Protein AF-A0A956JJR8-F1 (afdb_monomer)

Secondary structure (DSSP, 8-state):
-----------------------------------------------------------------------------------TT---PPB-TTSEEBTTBPBPTT-EEE-TTSSTT-SSS-EEEEPPPS------S-EEEBTTS-EESSHHHHHHTT--B-TT--SPPPTT-EE-TTSSEEE-TTEEEEEEEETTEEEEEEEEETTGGG-TT-HHHHHHH-TT-SEEEEETTTEEEEE-

Mean predicted aligned error: 17.2 Å

pLDDT: mean 74.54, std 19.01, range [39.28, 98.44]

Structure (mmCIF, N/CA/C/O backbone):
data_AF-A0A956JJR8-F1
#
_entry.id   AF-A0A956JJR8-F1
#
loop_
_atom_site.group_PDB
_atom_site.id
_atom_site.type_symbol
_atom_site.label_atom_id
_atom_site.label_alt_id
_atom_site.label_comp_id
_atom_site.label_asym_id
_atom_site.label_entity_id
_atom_site.label_seq_id
_atom_site.pdbx_PDB_ins_code
_atom_site.Cartn_x
_atom_site.Cartn_y
_atom_site.Cartn_z
_atom_site.occupancy
_atom_site.B_iso_or_equiv
_atom_site.auth_seq_id
_atom_site.auth_comp_id
_atom_site.auth_asym_id
_atom_site.auth_atom_id
_atom_site.pdbx_PDB_model_num
ATOM 1 N N . MET A 1 1 ? -58.067 0.737 -47.919 1.00 48.19 1 MET A N 1
ATOM 2 C CA . MET A 1 1 ? -57.728 1.612 -46.778 1.00 48.19 1 MET A CA 1
ATOM 3 C C . MET A 1 1 ? -56.249 1.439 -46.507 1.00 48.19 1 MET A C 1
ATOM 5 O O . MET A 1 1 ? -55.823 0.329 -46.226 1.00 48.19 1 MET A O 1
ATOM 9 N N . LEU A 1 2 ? -55.486 2.500 -46.753 1.00 48.31 2 LEU A N 1
ATOM 10 C CA . LEU A 1 2 ? -54.032 2.569 -46.631 1.00 48.31 2 LEU A CA 1
ATOM 11 C C . LEU A 1 2 ? -53.677 2.780 -45.158 1.00 48.31 2 LEU A C 1
ATOM 13 O O . LEU A 1 2 ? -54.186 3.727 -44.563 1.00 48.31 2 LEU A O 1
ATOM 17 N N . ILE A 1 3 ? -52.806 1.949 -44.589 1.00 50.09 3 ILE A N 1
ATOM 18 C CA . ILE A 1 3 ? -52.118 2.282 -43.339 1.00 50.09 3 ILE A CA 1
ATOM 19 C C . ILE A 1 3 ? -50.625 2.110 -43.599 1.00 50.09 3 ILE A C 1
ATOM 21 O O . ILE A 1 3 ? -50.130 1.015 -43.841 1.00 50.09 3 ILE A O 1
ATOM 25 N N . SER A 1 4 ? -49.972 3.265 -43.649 1.00 53.19 4 SER A N 1
ATOM 26 C CA . SER A 1 4 ? -48.542 3.488 -43.790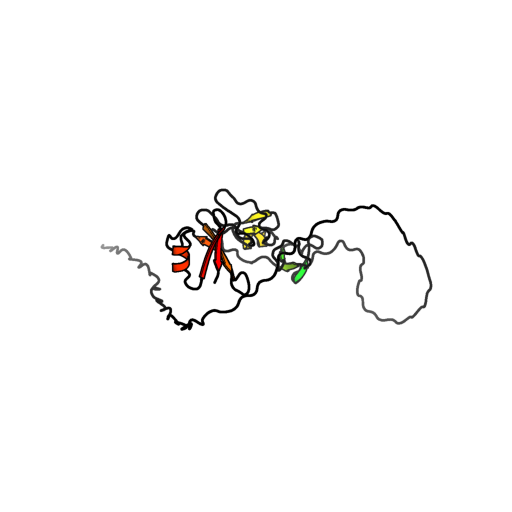 1.00 53.19 4 SER A CA 1
ATOM 27 C C . SER A 1 4 ? -47.825 3.059 -42.510 1.00 53.19 4 SER A C 1
ATOM 29 O O . SER A 1 4 ? -48.224 3.474 -41.424 1.00 53.19 4 SER A O 1
ATOM 31 N N . SER A 1 5 ? -46.758 2.272 -42.630 1.00 58.38 5 SER A N 1
ATOM 32 C CA . SER A 1 5 ? -45.852 1.951 -41.524 1.00 58.38 5 SER A CA 1
ATOM 33 C C . SER A 1 5 ? -44.464 2.488 -41.858 1.00 58.38 5 SER A C 1
ATOM 35 O O . SER A 1 5 ? -43.732 1.908 -42.654 1.00 58.38 5 SER A O 1
ATOM 37 N N . THR A 1 6 ? -44.127 3.632 -41.272 1.00 63.56 6 THR A N 1
ATOM 38 C CA . THR A 1 6 ? -42.768 4.184 -41.218 1.00 63.56 6 THR A CA 1
ATOM 39 C C . THR A 1 6 ? -42.026 3.597 -40.014 1.00 63.56 6 THR A C 1
ATOM 41 O O . THR A 1 6 ? -42.573 3.658 -38.912 1.00 63.56 6 THR A O 1
ATOM 44 N N . PRO A 1 7 ? -40.799 3.070 -40.164 1.00 60.31 7 PRO A N 1
ATOM 45 C CA . PRO A 1 7 ? -39.945 2.755 -39.024 1.00 60.31 7 PRO A CA 1
ATOM 46 C C . PRO A 1 7 ? -39.251 4.026 -38.505 1.00 60.31 7 PRO A C 1
ATOM 48 O O . PRO A 1 7 ? -38.575 4.730 -39.255 1.00 60.31 7 PRO A O 1
ATOM 51 N N . GLU A 1 8 ? -39.422 4.314 -37.214 1.00 54.19 8 GLU A N 1
ATOM 52 C CA . GLU A 1 8 ? -38.666 5.342 -36.497 1.00 54.19 8 GLU A CA 1
ATOM 53 C C . GLU A 1 8 ? -37.183 4.950 -36.401 1.00 54.19 8 GLU A C 1
ATOM 55 O O . GLU A 1 8 ? -36.814 3.991 -35.720 1.00 54.19 8 GLU A O 1
ATOM 60 N N . LEU A 1 9 ? -36.316 5.726 -37.055 1.00 46.78 9 LEU A N 1
ATOM 61 C CA . LEU A 1 9 ? -34.887 5.762 -36.760 1.00 46.78 9 LEU A CA 1
ATOM 62 C C . LEU A 1 9 ? -34.681 6.438 -35.397 1.00 46.78 9 LEU A C 1
ATOM 64 O O . LEU A 1 9 ? -34.710 7.664 -35.295 1.00 46.78 9 LEU A O 1
ATOM 68 N N . ARG A 1 10 ? -34.415 5.653 -34.349 1.00 57.44 10 ARG A N 1
ATOM 69 C CA . ARG A 1 10 ? -33.811 6.186 -33.122 1.00 57.44 10 ARG A CA 1
ATOM 70 C C . ARG A 1 10 ? -32.324 6.423 -33.364 1.00 57.44 10 ARG A C 1
ATOM 72 O O . ARG A 1 10 ? -31.521 5.493 -33.388 1.00 57.44 10 ARG A O 1
ATOM 79 N N . ALA A 1 11 ? -31.990 7.693 -33.564 1.00 47.16 11 ALA A N 1
ATOM 80 C CA . ALA A 1 11 ? -30.634 8.208 -33.577 1.00 47.16 11 ALA A CA 1
ATOM 81 C C . ALA A 1 11 ? -29.934 7.878 -32.248 1.00 47.16 11 ALA A C 1
ATOM 83 O O . ALA A 1 11 ? -30.362 8.312 -31.179 1.00 47.16 11 ALA A O 1
ATOM 84 N N . ARG A 1 12 ? -28.849 7.100 -32.317 1.00 54.34 12 ARG A N 1
ATOM 85 C CA . ARG A 1 12 ? -27.876 6.986 -31.229 1.00 54.34 12 ARG A CA 1
ATOM 86 C C . ARG A 1 12 ? -27.101 8.300 -31.168 1.00 54.34 12 ARG A C 1
ATOM 88 O O . ARG A 1 12 ? -26.330 8.600 -32.074 1.00 54.34 12 ARG A O 1
ATOM 95 N N . ALA A 1 13 ? -27.330 9.075 -30.114 1.00 47.25 13 ALA A N 1
ATOM 96 C CA . ALA A 1 13 ? -26.466 10.181 -29.741 1.00 47.25 13 ALA A CA 1
ATOM 97 C C . ALA A 1 13 ? -25.118 9.602 -29.287 1.00 47.25 13 ALA A C 1
ATOM 99 O O . ALA A 1 13 ? -25.033 8.933 -28.260 1.00 47.25 13 ALA A O 1
ATOM 100 N N . THR A 1 14 ? -24.076 9.809 -30.084 1.00 59.78 14 THR A N 1
ATOM 101 C CA . THR A 1 14 ? -22.689 9.602 -29.665 1.00 59.78 14 THR A CA 1
ATOM 102 C C . THR A 1 14 ? -22.285 10.756 -28.745 1.00 59.78 14 THR A C 1
ATOM 104 O O . THR A 1 14 ? -22.467 11.909 -29.149 1.00 59.78 14 THR A O 1
ATOM 107 N N . PRO A 1 15 ? -21.739 10.505 -27.542 1.00 48.12 15 PRO A N 1
ATOM 108 C CA . PRO A 1 15 ? -21.192 11.573 -26.721 1.00 48.12 15 PRO A CA 1
ATOM 109 C C . PRO A 1 15 ? -19.945 12.145 -27.405 1.00 48.12 15 PRO A C 1
ATOM 111 O O . PRO A 1 15 ? -18.954 11.457 -27.635 1.00 48.12 15 PRO A O 1
ATOM 114 N N . ALA A 1 16 ? -20.042 13.420 -27.774 1.00 52.81 16 ALA A N 1
ATOM 115 C CA . ALA A 1 16 ? -18.947 14.229 -28.270 1.00 52.81 16 ALA A CA 1
ATOM 116 C C . ALA A 1 16 ? -18.055 14.638 -27.094 1.00 52.81 16 ALA A C 1
ATOM 118 O O . ALA A 1 16 ? -18.359 15.592 -26.385 1.00 52.81 16 ALA A O 1
ATOM 119 N N . TRP A 1 17 ? -16.956 13.921 -26.895 1.00 50.75 17 TRP A N 1
ATOM 120 C CA . TRP A 1 17 ? -15.807 14.423 -26.147 1.00 50.75 17 TRP A CA 1
ATOM 121 C C . TRP A 1 17 ? -14.538 13.829 -26.765 1.00 50.75 17 TRP A C 1
ATOM 123 O O . TRP A 1 17 ? -13.984 12.830 -26.332 1.00 50.75 17 TRP A O 1
ATOM 133 N N . ILE A 1 18 ? -14.122 14.440 -27.872 1.00 51.06 18 ILE A N 1
ATOM 134 C CA . ILE A 1 18 ? -12.777 14.303 -28.425 1.00 51.06 18 ILE A CA 1
ATOM 135 C C . ILE A 1 18 ? -12.134 15.687 -28.354 1.00 51.06 18 ILE A C 1
ATOM 137 O O . ILE A 1 18 ? -12.774 16.685 -28.686 1.00 51.06 18 ILE A O 1
ATOM 141 N N . ALA A 1 19 ? -10.848 15.670 -28.002 1.00 49.25 19 ALA A N 1
ATOM 142 C CA . ALA A 1 19 ? -9.851 16.733 -28.096 1.00 49.25 19 ALA A CA 1
ATOM 143 C C . ALA A 1 19 ? -9.754 17.704 -26.910 1.00 49.25 19 ALA A C 1
ATOM 145 O O . AL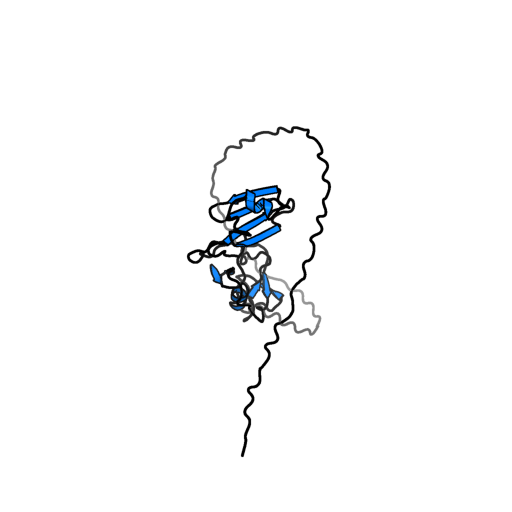A A 1 19 ? -10.069 18.885 -27.015 1.00 49.25 19 ALA A O 1
ATOM 146 N N . ALA A 1 20 ? -9.130 17.225 -25.833 1.00 44.62 20 ALA A N 1
ATOM 147 C CA . ALA A 1 20 ? -8.156 18.032 -25.106 1.00 44.62 20 ALA A CA 1
ATOM 148 C C . ALA A 1 20 ? -6.750 17.492 -25.423 1.00 44.62 20 ALA A C 1
ATOM 150 O O . ALA A 1 20 ? -6.145 16.768 -24.643 1.00 44.62 20 ALA A O 1
ATOM 151 N N . VAL A 1 21 ? -6.247 17.824 -26.617 1.00 51.28 21 VAL A N 1
ATOM 152 C CA . VAL A 1 21 ? -4.804 17.815 -26.891 1.00 51.28 21 VAL A CA 1
ATOM 153 C C . VAL A 1 21 ? -4.246 19.038 -26.167 1.00 51.28 21 VAL A C 1
ATOM 155 O O . VAL A 1 21 ? -4.250 20.150 -26.695 1.00 51.28 21 VAL A O 1
ATOM 158 N N . GLY A 1 22 ? -3.881 18.841 -24.903 1.00 39.34 22 GLY A N 1
ATOM 159 C CA . GLY A 1 22 ? -3.180 19.817 -24.081 1.00 39.34 22 GLY A CA 1
ATOM 160 C C . GLY A 1 22 ? -1.683 19.645 -24.272 1.00 39.34 22 GLY A C 1
ATOM 161 O O . GLY A 1 22 ? -1.094 18.688 -23.790 1.00 39.34 22 GLY A O 1
ATOM 162 N N . VAL A 1 23 ? -1.095 20.572 -25.019 1.00 41.03 23 VAL A N 1
ATOM 163 C CA . VAL A 1 23 ? 0.342 20.754 -25.225 1.00 41.03 23 VAL A CA 1
ATOM 164 C C . VAL A 1 23 ? 1.063 20.785 -23.874 1.00 41.03 23 VAL A C 1
ATOM 166 O O . VAL A 1 23 ? 0.933 21.760 -23.135 1.00 41.03 23 VAL A O 1
ATOM 169 N N . VAL A 1 24 ? 1.852 19.753 -23.566 1.00 47.53 24 VAL A N 1
ATOM 170 C CA . VAL A 1 24 ? 2.875 19.843 -22.517 1.00 47.53 24 VAL A CA 1
ATOM 171 C C . VAL A 1 24 ? 3.974 20.737 -23.076 1.00 47.53 24 VAL A C 1
ATOM 173 O O . VAL A 1 24 ? 4.785 20.338 -23.911 1.00 47.53 24 VAL A O 1
ATOM 176 N N . ALA A 1 25 ? 3.925 22.010 -22.694 1.00 43.12 25 ALA A N 1
ATOM 177 C CA . ALA A 1 25 ? 5.000 22.944 -22.950 1.00 43.12 25 ALA A CA 1
ATOM 178 C C . ALA A 1 25 ? 6.230 22.463 -22.174 1.00 43.12 25 ALA A C 1
ATOM 180 O O . ALA A 1 25 ? 6.270 22.541 -20.949 1.00 43.12 25 ALA A O 1
ATOM 181 N N . ALA A 1 26 ? 7.222 21.965 -22.910 1.00 43.19 26 ALA A N 1
ATOM 182 C CA . ALA A 1 26 ? 8.556 21.694 -22.411 1.00 43.19 26 ALA A CA 1
ATOM 183 C C . ALA A 1 26 ? 9.143 22.975 -21.794 1.00 43.19 26 ALA A C 1
ATOM 185 O O . ALA A 1 26 ? 9.613 23.874 -22.498 1.00 43.19 26 ALA A O 1
ATOM 186 N N . LEU A 1 27 ? 9.111 23.064 -20.466 1.00 47.75 27 LEU A N 1
ATOM 187 C CA . LEU A 1 27 ? 9.961 23.968 -19.705 1.00 47.75 27 LEU A CA 1
ATOM 188 C C . LEU A 1 27 ? 11.357 23.344 -19.676 1.00 47.75 27 LEU A C 1
ATOM 190 O O . LEU A 1 27 ? 11.715 22.595 -18.777 1.00 47.75 27 LEU A O 1
ATOM 194 N N . ALA A 1 28 ? 12.139 23.649 -20.710 1.00 41.59 28 ALA A N 1
ATOM 195 C CA . ALA A 1 28 ? 13.570 23.399 -20.727 1.00 41.59 28 ALA A CA 1
ATOM 196 C C . ALA A 1 28 ? 14.236 24.272 -19.649 1.00 41.59 28 ALA A C 1
ATOM 198 O O . ALA A 1 28 ? 14.559 25.440 -19.880 1.00 41.59 28 ALA A O 1
ATOM 199 N N . ALA A 1 29 ? 14.418 23.711 -18.455 1.00 47.56 29 ALA A N 1
ATOM 200 C CA . ALA A 1 29 ? 15.332 24.254 -17.467 1.00 47.56 29 ALA A CA 1
ATOM 201 C C . ALA A 1 29 ? 16.760 24.040 -17.989 1.00 47.56 29 ALA A C 1
ATOM 203 O O . ALA A 1 29 ? 17.264 22.922 -18.058 1.00 47.56 29 ALA A O 1
ATOM 204 N N . ALA A 1 30 ? 17.396 25.125 -18.428 1.00 39.28 30 ALA A N 1
ATOM 205 C CA . ALA A 1 30 ? 18.791 25.123 -18.837 1.00 39.28 30 ALA A CA 1
ATOM 206 C C . ALA A 1 30 ? 19.679 24.846 -17.615 1.00 39.28 30 ALA A C 1
ATOM 208 O O . ALA A 1 30 ? 20.015 25.763 -16.864 1.00 39.28 30 ALA A O 1
ATOM 209 N N . CYS A 1 31 ? 20.055 23.584 -17.412 1.00 40.56 31 CYS A N 1
ATOM 210 C CA . CYS A 1 31 ? 21.058 23.219 -16.424 1.00 40.56 31 CYS A CA 1
ATOM 211 C C . CYS A 1 31 ? 22.453 23.423 -17.034 1.00 40.56 31 CYS A C 1
ATOM 213 O O . CYS A 1 31 ? 22.827 22.801 -18.029 1.00 40.56 31 CYS A O 1
ATOM 215 N N . VAL A 1 32 ? 23.198 24.368 -16.462 1.00 54.28 32 VAL A N 1
ATOM 216 C CA . VAL A 1 32 ? 24.596 24.670 -16.793 1.00 54.28 32 VAL A CA 1
ATOM 217 C C . VAL A 1 32 ? 25.477 23.529 -16.263 1.00 54.28 32 VAL A C 1
ATOM 219 O O . VAL A 1 32 ? 25.347 23.197 -15.085 1.00 54.28 32 VAL A O 1
ATOM 222 N N . PRO A 1 33 ? 26.392 22.942 -17.058 1.00 50.72 33 PRO A N 1
ATOM 223 C CA . PRO A 1 33 ? 27.354 21.978 -16.537 1.00 50.72 33 PRO A CA 1
ATOM 224 C C . PRO A 1 33 ? 28.383 22.710 -15.664 1.00 50.72 33 PRO A C 1
ATOM 226 O O . PRO A 1 33 ? 29.230 23.452 -16.162 1.00 50.72 33 PRO A O 1
ATOM 229 N N . GLY A 1 34 ? 28.267 22.533 -14.347 1.00 47.75 34 GLY A N 1
ATOM 230 C CA . GLY A 1 34 ? 29.267 22.937 -13.364 1.00 47.75 34 GLY A CA 1
ATOM 231 C C . GLY A 1 34 ? 30.282 21.817 -13.175 1.00 47.75 34 GLY A C 1
ATOM 232 O O . GLY A 1 34 ? 29.928 20.708 -12.787 1.00 47.75 34 GLY A O 1
ATOM 233 N N . GLU A 1 35 ? 31.532 22.115 -13.505 1.00 49.41 35 GLU A N 1
ATOM 234 C CA . GLU A 1 35 ? 32.648 21.181 -13.509 1.00 49.41 35 GLU A CA 1
ATOM 235 C C . GLU A 1 35 ? 33.044 20.684 -12.109 1.00 49.41 35 GLU A C 1
ATOM 237 O O . GLU A 1 35 ? 32.970 21.394 -11.107 1.00 49.41 35 GLU A O 1
ATOM 242 N N . SER A 1 36 ? 33.512 19.439 -12.112 1.00 51.75 36 SER A N 1
ATOM 243 C CA . SER A 1 36 ? 34.247 18.686 -11.099 1.00 51.75 36 SER A CA 1
ATOM 244 C C . SER A 1 36 ? 35.123 19.505 -10.145 1.00 51.75 36 SER A C 1
ATOM 246 O O . SER A 1 36 ? 35.875 20.368 -10.589 1.00 51.75 36 SER A O 1
ATOM 248 N N . LEU A 1 37 ? 35.151 19.091 -8.871 1.00 53.91 37 LEU A N 1
ATOM 249 C CA . LEU A 1 37 ? 36.346 18.711 -8.089 1.00 53.91 37 LEU A CA 1
ATOM 250 C C . LEU A 1 37 ? 36.003 18.743 -6.589 1.00 53.91 37 LEU A C 1
ATOM 252 O O . LEU A 1 37 ? 35.746 19.808 -6.040 1.00 53.91 37 LEU A O 1
ATOM 256 N N . LEU A 1 38 ? 36.074 17.595 -5.912 1.00 50.75 38 LEU A N 1
ATOM 257 C CA . LEU A 1 38 ? 37.105 17.302 -4.907 1.00 50.75 38 LEU A CA 1
ATOM 258 C C . LEU A 1 38 ? 36.821 15.957 -4.218 1.00 50.75 38 LEU A C 1
ATOM 260 O O . LEU A 1 38 ? 35.734 15.673 -3.735 1.00 50.75 38 LEU A O 1
ATOM 264 N N . THR A 1 39 ? 37.874 15.151 -4.217 1.00 51.75 39 THR A N 1
ATOM 265 C CA . THR A 1 39 ? 38.181 14.010 -3.356 1.00 51.75 39 THR A CA 1
ATOM 266 C C . THR A 1 39 ? 37.740 14.177 -1.905 1.00 51.75 39 THR A C 1
ATOM 268 O O . THR A 1 39 ? 38.156 15.145 -1.275 1.00 51.75 39 THR A O 1
ATOM 271 N N . ASP A 1 40 ? 37.109 13.146 -1.339 1.00 42.75 40 ASP A N 1
ATOM 272 C CA . ASP A 1 40 ? 37.340 12.805 0.064 1.00 42.75 40 ASP A CA 1
ATOM 273 C C . ASP A 1 40 ? 37.347 11.283 0.275 1.00 42.75 40 ASP A C 1
ATOM 275 O O . ASP A 1 40 ? 36.360 10.568 0.111 1.00 42.75 40 ASP A O 1
ATOM 279 N N . THR A 1 41 ? 38.546 10.787 0.552 1.00 57.66 41 THR A N 1
ATOM 280 C CA . THR A 1 41 ? 38.862 9.442 1.025 1.00 57.66 41 THR A CA 1
ATOM 281 C C . THR A 1 41 ? 38.544 9.339 2.510 1.00 57.66 41 THR A C 1
ATOM 283 O O . THR A 1 41 ? 39.225 9.990 3.300 1.00 57.66 41 THR A O 1
ATOM 286 N N . LEU A 1 42 ? 37.650 8.435 2.917 1.00 55.12 42 LEU A N 1
ATOM 287 C CA . LEU A 1 42 ? 37.557 8.007 4.316 1.00 55.12 42 LEU A CA 1
ATOM 288 C C . LEU A 1 42 ? 37.391 6.480 4.462 1.00 55.12 42 LEU A C 1
ATOM 290 O O . LEU A 1 42 ? 36.980 5.805 3.518 1.00 55.12 42 LEU A O 1
ATOM 294 N N . PRO A 1 43 ? 37.831 5.919 5.607 1.00 60.25 43 PRO A N 1
ATOM 295 C CA . PRO A 1 43 ? 38.438 4.597 5.662 1.00 60.25 43 PRO A CA 1
ATOM 296 C C . PRO A 1 43 ? 37.485 3.469 6.063 1.00 60.25 43 PRO A C 1
ATOM 298 O O . PRO A 1 43 ? 36.525 3.641 6.808 1.00 60.25 43 PRO A O 1
ATOM 301 N N . THR A 1 44 ? 37.877 2.269 5.641 1.00 50.84 44 THR A N 1
ATOM 302 C CA . THR A 1 44 ? 37.471 0.966 6.168 1.00 50.84 44 THR A CA 1
ATOM 303 C C . THR A 1 44 ? 37.617 0.902 7.692 1.00 50.84 44 THR A C 1
ATOM 305 O O . THR A 1 44 ? 38.729 1.012 8.213 1.00 50.84 44 THR A O 1
ATOM 308 N N . SER A 1 45 ? 36.522 0.641 8.409 1.00 50.97 45 SER A N 1
ATOM 309 C CA . SER A 1 45 ? 36.556 0.198 9.805 1.00 50.97 45 SER A CA 1
ATOM 310 C C . SER A 1 45 ? 36.041 -1.240 9.912 1.00 50.97 45 SER A C 1
ATOM 312 O O . SER A 1 45 ? 34.852 -1.539 9.905 1.00 50.97 45 SER A O 1
ATOM 314 N N . THR A 1 46 ? 36.997 -2.160 10.002 1.00 55.19 46 THR A N 1
ATOM 315 C CA . THR A 1 46 ? 36.786 -3.559 10.370 1.00 55.19 46 THR A CA 1
ATOM 316 C C . THR A 1 46 ? 36.615 -3.635 11.888 1.00 55.19 46 THR A C 1
ATOM 318 O O . THR A 1 46 ? 37.568 -3.384 12.626 1.00 55.19 46 THR A O 1
ATOM 321 N N . GLY A 1 47 ? 35.415 -3.971 12.363 1.00 45.50 47 GLY A N 1
ATOM 322 C CA . GLY A 1 47 ? 35.109 -4.161 13.783 1.00 45.50 47 GLY A CA 1
ATOM 323 C C . GLY A 1 47 ? 34.747 -5.611 14.092 1.00 45.50 47 GLY A C 1
ATOM 324 O O . GLY A 1 47 ? 33.621 -6.036 13.866 1.00 45.50 47 GLY A O 1
ATOM 325 N N . SER A 1 48 ? 35.716 -6.362 14.612 1.00 53.56 48 SER A N 1
ATOM 326 C CA . SER A 1 48 ? 35.565 -7.733 15.104 1.00 53.56 48 SER A CA 1
ATOM 327 C C . SER A 1 48 ? 35.064 -7.776 16.555 1.00 53.56 48 SER A C 1
ATOM 329 O O . SER A 1 48 ? 35.664 -7.148 17.419 1.00 53.56 48 SER A O 1
ATOM 331 N N . GLY A 1 49 ? 34.073 -8.635 16.819 1.00 46.56 49 GLY A N 1
ATOM 332 C CA . GLY A 1 49 ? 34.016 -9.546 17.974 1.00 46.56 49 GLY A CA 1
ATOM 333 C C . GLY A 1 49 ? 33.655 -9.012 19.371 1.00 46.56 49 GLY A C 1
ATOM 334 O O . GLY A 1 49 ? 34.411 -8.271 19.988 1.00 46.56 49 GLY A O 1
ATOM 335 N N . SER A 1 50 ? 32.602 -9.586 19.966 1.00 49.16 50 SER A N 1
ATOM 336 C CA . SER A 1 50 ? 32.685 -10.175 21.315 1.00 49.16 50 SER A CA 1
ATOM 337 C C . SER A 1 50 ? 31.477 -11.047 21.648 1.00 49.16 50 SER A C 1
ATOM 339 O O . SER A 1 50 ? 30.328 -10.633 21.563 1.00 49.16 50 SER A O 1
ATOM 341 N N . SER A 1 51 ? 31.790 -12.267 22.065 1.00 57.94 51 SER A N 1
ATOM 342 C CA . SER A 1 51 ? 30.917 -13.270 22.666 1.00 57.94 51 SER A CA 1
ATOM 343 C C . SER A 1 51 ? 31.157 -13.335 24.182 1.00 57.94 51 SER A C 1
ATOM 345 O O . SER A 1 51 ? 32.310 -13.330 24.609 1.00 57.94 51 SER A O 1
ATOM 347 N N . GLY A 1 52 ? 30.090 -13.482 24.977 1.00 44.91 52 GLY A N 1
ATOM 348 C CA . GLY A 1 52 ? 30.116 -13.806 26.418 1.00 44.91 52 GLY A CA 1
ATOM 349 C C . GLY A 1 52 ? 28.770 -13.467 27.077 1.00 44.91 52 GLY A C 1
ATOM 350 O O . GLY A 1 52 ? 28.387 -12.308 27.048 1.00 44.91 52 GLY A O 1
ATOM 351 N N . GLN A 1 53 ? 27.921 -14.454 27.416 1.00 47.78 53 GLN A N 1
ATOM 352 C CA . GLN A 1 53 ? 27.704 -15.039 28.768 1.00 47.78 53 GLN A CA 1
ATOM 353 C C . GLN A 1 53 ? 27.304 -13.975 29.825 1.00 47.78 53 GLN A C 1
ATOM 355 O O . GLN A 1 53 ? 27.986 -12.970 29.934 1.00 47.78 53 GLN A O 1
ATOM 360 N N . THR A 1 54 ? 26.238 -14.074 30.631 1.00 44.50 54 THR A N 1
ATOM 361 C CA . THR A 1 54 ? 25.830 -15.145 31.566 1.00 44.50 54 THR A CA 1
ATOM 362 C C . THR A 1 54 ? 24.405 -14.916 32.103 1.00 44.50 54 THR A C 1
ATOM 364 O O . THR A 1 54 ? 23.937 -13.786 32.191 1.00 44.50 54 THR A O 1
ATOM 367 N N . SER A 1 55 ? 23.786 -16.001 32.565 1.00 54.66 55 SER A N 1
ATOM 368 C CA . SER A 1 55 ? 22.586 -16.098 33.406 1.00 54.66 55 SER A CA 1
ATOM 369 C C . SER A 1 55 ? 22.643 -15.291 34.717 1.00 54.66 55 SER A C 1
ATOM 371 O O . SER A 1 55 ? 23.715 -15.150 35.303 1.00 54.66 55 SER A O 1
ATOM 373 N N . GLY A 1 56 ? 21.481 -14.883 35.244 1.00 41.69 56 GLY A N 1
ATOM 374 C CA . GLY A 1 56 ? 21.333 -14.379 36.616 1.00 41.69 56 GLY A CA 1
ATOM 375 C C . GLY A 1 56 ? 19.885 -14.023 36.972 1.00 41.69 56 GLY A C 1
ATOM 376 O O . GLY A 1 56 ? 19.236 -13.284 36.247 1.00 41.69 56 GLY A O 1
ATOM 377 N N . THR A 1 57 ? 19.407 -14.611 38.065 1.00 55.28 57 THR A N 1
ATOM 378 C CA . THR A 1 57 ? 18.114 -14.492 38.768 1.00 55.28 57 THR A CA 1
ATOM 379 C C . THR A 1 57 ? 17.867 -13.057 39.303 1.00 55.28 57 THR A C 1
ATOM 381 O O . THR A 1 57 ? 18.782 -12.246 39.295 1.00 55.28 57 THR A O 1
ATOM 384 N N . ASP A 1 58 ? 16.667 -12.593 39.676 1.00 42.78 58 ASP A N 1
ATOM 385 C CA . ASP A 1 58 ? 15.894 -12.989 40.860 1.00 42.78 58 ASP A CA 1
ATOM 386 C C . ASP A 1 58 ? 14.514 -12.302 40.921 1.00 42.78 58 ASP A C 1
ATOM 388 O O . ASP A 1 58 ? 14.284 -11.221 40.383 1.00 42.78 58 ASP A O 1
ATOM 392 N N . SER A 1 59 ? 13.610 -12.963 41.644 1.00 57.66 59 SER A N 1
ATOM 393 C CA . SER A 1 59 ? 12.275 -12.510 42.044 1.00 57.66 59 SER A CA 1
ATOM 394 C C . SER A 1 59 ? 12.314 -11.414 43.115 1.00 57.66 59 SER A C 1
ATOM 396 O O . SER A 1 59 ? 13.131 -11.484 44.030 1.00 57.66 59 SER A O 1
ATOM 398 N N . ALA A 1 60 ? 11.335 -10.504 43.114 1.00 49.91 60 ALA A N 1
ATOM 399 C CA . ALA A 1 60 ? 10.887 -9.843 44.341 1.00 49.91 60 ALA A CA 1
ATOM 400 C C . ALA A 1 60 ? 9.412 -9.423 44.248 1.00 49.91 60 ALA A C 1
ATOM 402 O O . ALA A 1 60 ? 9.045 -8.513 43.510 1.00 49.91 60 ALA A O 1
ATOM 403 N N . SER A 1 61 ? 8.581 -10.110 45.035 1.00 54.88 61 SER A N 1
ATOM 404 C CA . SER A 1 61 ? 7.251 -9.676 45.456 1.00 54.88 61 SER A CA 1
ATOM 405 C C . SER A 1 61 ? 7.335 -8.448 46.362 1.00 54.88 61 SER A C 1
ATOM 407 O O . SER A 1 61 ? 8.194 -8.390 47.242 1.00 54.88 61 SER A O 1
ATOM 409 N N . SER A 1 62 ? 6.356 -7.553 46.263 1.00 54.78 62 SER A N 1
ATOM 410 C CA . SER A 1 62 ? 6.010 -6.635 47.350 1.00 54.78 62 SER A CA 1
ATOM 411 C C . SER A 1 62 ? 4.494 -6.595 47.553 1.00 54.78 62 SER A C 1
ATOM 413 O O . SER A 1 62 ? 3.742 -5.927 46.854 1.00 54.78 62 SER A O 1
ATOM 415 N N . THR A 1 63 ? 4.052 -7.347 48.557 1.00 54.41 63 THR A N 1
ATOM 416 C CA . THR A 1 63 ? 2.838 -7.091 49.337 1.00 54.41 63 THR A CA 1
ATOM 417 C C . THR A 1 63 ? 3.063 -5.888 50.253 1.00 54.41 63 THR A C 1
ATOM 419 O O . THR A 1 63 ? 4.063 -5.850 50.970 1.00 54.41 63 THR A O 1
ATOM 422 N N . GLY A 1 64 ? 2.109 -4.960 50.292 1.00 50.75 64 GLY A N 1
ATOM 423 C CA . GLY A 1 64 ? 2.020 -3.904 51.300 1.00 50.75 64 GLY A CA 1
ATOM 424 C C . GLY A 1 64 ? 0.570 -3.451 51.444 1.00 50.75 64 GLY A C 1
ATOM 425 O O . GLY A 1 64 ? -0.016 -2.967 50.483 1.00 50.75 64 GLY A O 1
ATOM 426 N N . ALA A 1 65 ? 0.004 -3.679 52.625 1.00 48.81 65 ALA A N 1
ATOM 427 C CA . ALA A 1 65 ? -1.372 -3.397 53.012 1.00 48.81 65 ALA A CA 1
ATOM 428 C C . ALA A 1 65 ? -1.433 -2.200 53.984 1.00 48.81 65 ALA A C 1
ATOM 430 O O . ALA A 1 65 ? -0.470 -2.020 54.727 1.00 48.81 65 ALA A O 1
ATOM 431 N N . ASP A 1 66 ? -2.573 -1.485 53.966 1.00 45.19 66 ASP A N 1
ATOM 432 C CA . ASP A 1 66 ? -3.276 -0.778 55.068 1.00 45.19 66 ASP A CA 1
ATOM 433 C C . ASP A 1 66 ? -2.504 0.288 55.893 1.00 45.19 66 ASP A C 1
ATOM 435 O O . ASP A 1 66 ? -1.341 0.116 56.225 1.00 45.19 66 ASP A O 1
ATOM 439 N N . THR A 1 67 ? -3.012 1.432 56.366 1.00 51.66 67 THR A N 1
ATOM 440 C CA . THR A 1 67 ? -4.304 2.147 56.474 1.00 51.66 67 THR A CA 1
ATOM 441 C C . THR A 1 67 ? -3.945 3.541 57.030 1.00 51.66 67 THR A C 1
ATOM 443 O O . THR A 1 67 ? -3.005 3.619 57.814 1.00 51.66 67 THR A O 1
ATOM 446 N N . ASP A 1 68 ? -4.676 4.616 56.708 1.00 47.12 68 ASP A N 1
ATOM 447 C CA . ASP A 1 68 ? -5.348 5.455 57.724 1.00 47.12 68 ASP A CA 1
ATOM 448 C C . ASP A 1 68 ? -6.139 6.617 57.110 1.00 47.12 68 ASP A C 1
ATOM 450 O O . ASP A 1 68 ? -5.768 7.224 56.106 1.00 47.12 68 ASP A O 1
ATOM 454 N N . ALA A 1 69 ? -7.274 6.874 57.749 1.00 54.03 69 ALA A N 1
ATOM 455 C CA . ALA A 1 69 ? -8.355 7.732 57.308 1.00 54.03 69 ALA A CA 1
ATOM 456 C C . ALA A 1 69 ? -8.130 9.206 57.667 1.00 54.03 69 ALA A C 1
ATOM 458 O O . ALA A 1 69 ? -7.751 9.535 58.790 1.00 54.03 69 ALA A O 1
ATOM 459 N N . LEU A 1 70 ? -8.513 10.101 56.756 1.00 47.56 70 LEU A N 1
ATOM 460 C CA . LEU A 1 70 ? -8.946 11.452 57.102 1.00 47.56 70 LEU A CA 1
ATOM 461 C C . LEU A 1 70 ? -10.222 11.764 56.323 1.00 47.56 70 LEU A C 1
ATOM 463 O O . LEU A 1 70 ? -10.218 11.890 55.101 1.00 47.56 70 LEU A O 1
ATOM 467 N N . GLU A 1 71 ? -11.324 11.852 57.066 1.00 58.56 71 GLU A N 1
ATOM 468 C CA . GLU A 1 71 ? -12.615 12.301 56.567 1.00 58.56 71 GL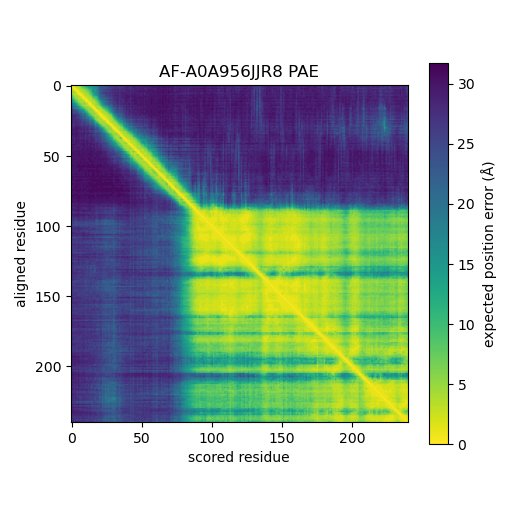U A CA 1
ATOM 469 C C . GLU A 1 71 ? -12.543 13.770 56.149 1.00 58.56 71 GLU A C 1
ATOM 471 O O . GLU A 1 71 ? -12.270 14.654 56.964 1.00 58.56 71 GLU A O 1
ATOM 476 N N . VAL A 1 72 ? -12.884 14.036 54.889 1.00 51.31 72 VAL A N 1
ATOM 477 C CA . VAL A 1 72 ? -13.341 15.356 54.461 1.00 51.31 72 VAL A CA 1
ATOM 478 C C . VAL A 1 72 ? -14.689 15.175 53.784 1.00 51.31 72 VAL A C 1
ATOM 480 O O . VAL A 1 72 ? -14.809 14.728 52.648 1.00 51.31 72 VAL A O 1
ATOM 483 N N . THR A 1 73 ? -15.723 15.515 54.539 1.00 61.28 73 THR A N 1
ATOM 484 C CA . THR A 1 73 ? -17.089 15.691 54.069 1.00 61.28 73 THR A CA 1
ATOM 485 C C . THR A 1 73 ? -17.164 16.972 53.249 1.00 61.28 73 THR A C 1
ATOM 487 O O . THR A 1 73 ? -16.990 18.070 53.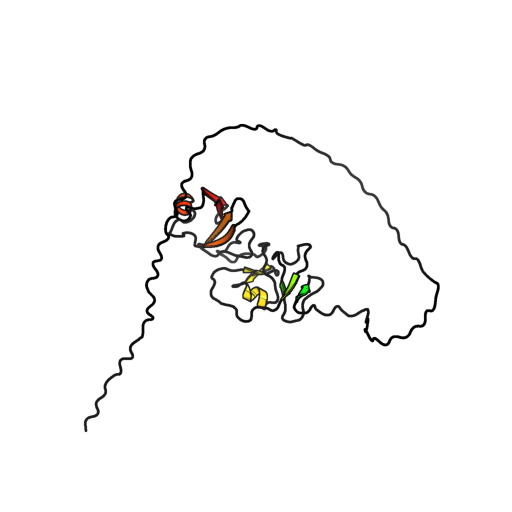775 1.00 61.28 73 THR A O 1
ATOM 490 N N . SER A 1 74 ? -17.453 16.852 51.956 1.00 52.09 74 SER A N 1
ATOM 491 C CA . SER A 1 74 ? -18.023 17.938 51.155 1.00 52.09 74 SER A CA 1
ATOM 492 C C . SER A 1 74 ? -18.798 17.352 49.984 1.00 52.09 74 SER A C 1
ATOM 494 O O . SER A 1 74 ? -18.244 16.812 49.034 1.00 52.09 74 SER A O 1
ATOM 496 N N . SER A 1 75 ? -20.114 17.448 50.116 1.00 63.22 75 SER A N 1
ATOM 497 C CA . SER A 1 75 ? -21.129 17.048 49.160 1.00 63.22 75 SER A CA 1
ATOM 498 C C . SER A 1 75 ? -20.953 17.754 47.818 1.00 63.22 75 SER A C 1
ATOM 500 O O . SER A 1 75 ? -20.887 18.981 47.761 1.00 63.22 75 SER A O 1
ATOM 502 N N . SER A 1 76 ? -20.957 16.989 46.732 1.00 51.25 76 SER A N 1
ATOM 503 C CA . SER A 1 76 ? -21.281 17.466 45.388 1.00 51.25 76 SER A CA 1
ATOM 504 C C . SER A 1 76 ? -21.848 16.291 44.601 1.00 51.25 76 SER A C 1
ATOM 506 O O . SER A 1 76 ? -21.163 15.311 44.339 1.00 51.25 76 SER A O 1
ATOM 508 N N . THR A 1 77 ? -23.139 16.373 44.298 1.00 62.22 77 THR A N 1
ATOM 509 C CA . THR A 1 77 ? -23.856 15.477 43.393 1.00 62.22 77 THR A CA 1
ATOM 510 C C . THR A 1 77 ? -23.331 15.678 41.977 1.00 62.22 77 THR A C 1
ATOM 512 O O . THR A 1 77 ? -23.611 16.701 41.351 1.00 62.22 77 THR A O 1
ATOM 515 N N . GLY A 1 78 ? -22.572 14.701 41.504 1.00 54.97 78 GLY A N 1
ATOM 516 C CA . GLY A 1 78 ? -22.197 14.509 40.114 1.00 54.97 78 GLY A CA 1
ATOM 517 C C . GLY A 1 78 ? -21.983 13.017 39.922 1.00 54.97 78 GLY A C 1
ATOM 518 O O . GLY A 1 78 ? -20.887 12.526 40.166 1.00 54.97 78 GLY A O 1
ATOM 519 N N . ASP A 1 79 ? -23.057 12.306 39.580 1.00 49.41 79 ASP A N 1
ATOM 520 C CA . ASP A 1 79 ? -23.016 10.924 39.109 1.00 49.41 79 ASP A CA 1
ATOM 521 C C . ASP A 1 79 ? -22.096 10.857 37.884 1.00 49.41 79 ASP A C 1
ATOM 523 O O . ASP A 1 79 ? -22.456 11.241 36.774 1.00 49.41 79 ASP A O 1
ATOM 527 N N . SER A 1 80 ? -20.860 10.433 38.107 1.00 57.53 80 SER A N 1
ATOM 528 C CA . SER A 1 80 ? -20.005 9.854 37.081 1.00 57.53 80 SER A CA 1
ATOM 529 C C . SER A 1 80 ? -19.760 8.437 37.553 1.00 57.53 80 SER A C 1
ATOM 531 O O . SER A 1 80 ? -18.948 8.193 38.445 1.00 57.53 80 SER A O 1
ATOM 533 N N . ASP A 1 81 ? -20.596 7.548 37.030 1.00 48.88 81 ASP A N 1
ATOM 534 C CA . ASP A 1 81 ? -20.576 6.111 37.249 1.00 48.88 81 ASP A CA 1
ATOM 535 C C . ASP A 1 81 ? -19.224 5.562 36.761 1.00 48.88 81 ASP A C 1
ATOM 537 O O . ASP A 1 81 ? -19.044 5.172 35.611 1.00 48.88 81 ASP A O 1
ATOM 541 N N . SER A 1 82 ? -18.218 5.603 37.635 1.00 62.16 82 SER A N 1
ATOM 542 C CA . SER A 1 82 ? -16.936 4.927 37.444 1.00 62.16 82 SER A CA 1
ATOM 543 C C . SER A 1 82 ? -17.121 3.447 37.768 1.00 62.16 82 SER A C 1
ATOM 545 O O . SER A 1 82 ? -16.689 2.951 38.813 1.00 62.16 82 SER A O 1
ATOM 547 N N . GLY A 1 83 ? -17.804 2.747 36.866 1.00 54.38 83 GLY A N 1
ATOM 548 C CA . GLY A 1 83 ? -17.917 1.296 36.862 1.00 54.38 83 GLY A CA 1
ATOM 549 C C . GLY A 1 83 ? -16.591 0.658 36.458 1.00 54.38 83 GLY A C 1
ATOM 550 O O . GLY A 1 83 ? -16.298 0.485 35.282 1.00 54.38 83 GLY A O 1
ATOM 551 N N . SER A 1 84 ? -15.775 0.303 37.450 1.00 58.03 84 SER A N 1
ATOM 552 C CA . SER A 1 84 ? -14.609 -0.566 37.269 1.00 58.03 84 SER A CA 1
ATOM 553 C C . SER A 1 84 ? -15.050 -2.007 37.006 1.00 58.03 84 SER A C 1
ATOM 555 O O . SER A 1 84 ? -15.754 -2.592 37.828 1.00 58.03 84 SER A O 1
ATOM 557 N N . GLY A 1 85 ? -14.574 -2.592 35.904 1.00 53.38 85 GLY A N 1
ATOM 558 C CA . GLY A 1 85 ? -14.635 -4.038 35.649 1.00 53.38 85 GLY A CA 1
ATOM 559 C C . GLY A 1 85 ? -15.457 -4.482 34.439 1.00 53.38 85 GLY A C 1
ATOM 560 O O . GLY A 1 85 ? -15.721 -5.676 34.325 1.00 53.38 85 GLY A O 1
ATOM 561 N N . GLY A 1 86 ? -15.863 -3.561 33.562 1.00 52.72 86 GLY A N 1
ATOM 562 C CA . GLY A 1 86 ? -16.530 -3.904 32.309 1.00 52.72 86 GLY A CA 1
ATOM 563 C C . GLY A 1 86 ? -15.582 -4.632 31.363 1.00 52.72 86 GLY A C 1
ATOM 564 O O . GLY A 1 86 ? -14.463 -4.181 31.120 1.00 52.72 86 GLY A O 1
ATOM 565 N N . GLU A 1 87 ? -16.031 -5.775 30.857 1.00 62.47 87 GLU A N 1
ATOM 566 C CA . GLU A 1 87 ? -15.533 -6.376 29.623 1.00 62.47 87 GLU A CA 1
ATOM 567 C C . GLU A 1 87 ? -15.437 -5.242 28.595 1.00 62.47 87 GLU A C 1
ATOM 569 O O . GLU A 1 87 ? -16.459 -4.630 28.300 1.00 62.47 87 GLU A O 1
ATOM 574 N N . GLY A 1 88 ? -14.211 -4.876 28.195 1.00 69.25 88 GLY A N 1
ATOM 575 C CA . GLY A 1 88 ? -13.933 -3.612 27.509 1.00 69.25 88 GLY A CA 1
ATOM 576 C C . GLY A 1 88 ? -14.915 -3.378 26.372 1.00 69.25 88 GLY A C 1
ATOM 577 O O . GLY A 1 88 ? -14.966 -4.168 25.429 1.00 69.25 88 GLY A O 1
ATOM 578 N N . GLU A 1 89 ? -15.731 -2.333 26.506 1.00 83.44 89 GLU A N 1
ATOM 579 C CA . GLU A 1 89 ? -16.647 -1.931 25.449 1.00 83.44 89 GLU A CA 1
ATOM 580 C C . GLU A 1 89 ? -15.833 -1.677 24.175 1.00 83.44 89 GLU A C 1
ATOM 582 O O . GLU A 1 89 ? -14.738 -1.106 24.247 1.00 83.44 89 GLU A O 1
ATOM 587 N N . PRO A 1 90 ? -16.309 -2.162 23.019 1.00 86.81 90 PRO A N 1
ATOM 588 C CA . PRO A 1 90 ? -15.567 -2.007 21.784 1.00 86.81 90 PRO A CA 1
ATOM 589 C C . PRO A 1 90 ? -15.501 -0.524 21.401 1.00 86.81 90 PRO A C 1
ATOM 591 O O . PRO A 1 90 ? -16.474 0.212 21.580 1.00 86.81 90 PRO A O 1
ATOM 594 N N . ALA A 1 91 ? -14.351 -0.102 20.877 1.00 92.62 91 ALA A N 1
ATOM 595 C CA . ALA A 1 91 ? -14.061 1.295 20.571 1.00 92.62 91 ALA A CA 1
ATOM 596 C C . ALA A 1 91 ? -14.979 1.830 19.454 1.00 92.62 91 ALA A C 1
ATOM 598 O O . ALA A 1 91 ? -15.170 1.183 18.420 1.00 92.62 91 ALA A O 1
ATOM 599 N N . GLY A 1 92 ? -15.583 2.996 19.667 1.00 95.00 92 GLY A N 1
ATOM 600 C CA . GLY A 1 92 ? -16.429 3.682 18.695 1.00 95.00 92 GLY A CA 1
ATOM 601 C C . GLY A 1 92 ? -15.635 4.382 17.589 1.00 95.00 92 GLY A C 1
ATOM 602 O O . GLY A 1 92 ? -14.412 4.423 17.602 1.00 95.00 92 GLY A O 1
ATOM 603 N N . GLU A 1 93 ? -16.342 4.957 16.614 1.00 96.94 93 GLU A N 1
ATOM 604 C CA . GLU A 1 93 ? -15.733 5.699 15.501 1.00 96.94 93 GLU A CA 1
ATOM 605 C C . GLU A 1 93 ? -14.816 6.831 16.001 1.00 96.94 93 GLU A C 1
ATOM 607 O O . GLU A 1 93 ? -15.212 7.651 16.833 1.00 96.94 93 GLU A O 1
ATOM 612 N N . GLY A 1 94 ? -13.591 6.876 15.475 1.00 96.44 94 GLY A N 1
ATOM 613 C CA . GLY A 1 94 ? -12.553 7.839 15.841 1.00 96.44 94 GLY A CA 1
ATOM 614 C C . GLY A 1 94 ? -11.831 7.542 17.159 1.00 96.44 94 GLY A C 1
ATOM 615 O O . GLY A 1 94 ? -10.926 8.293 17.527 1.00 96.44 94 GLY A O 1
ATOM 616 N N . GLU A 1 95 ? -12.199 6.478 17.876 1.00 97.88 95 GLU A N 1
ATOM 617 C CA . GLU A 1 95 ? -11.486 6.045 19.077 1.00 97.88 95 GLU A CA 1
ATOM 618 C C . GLU A 1 95 ? -10.261 5.187 18.725 1.00 97.88 95 GLU A C 1
ATOM 620 O O . GLU A 1 95 ? -10.248 4.513 17.690 1.00 97.88 95 GLU A O 1
ATOM 625 N N . PRO A 1 96 ? -9.210 5.210 19.567 1.00 97.31 96 PRO A N 1
ATOM 626 C CA . PRO A 1 96 ? -8.018 4.416 19.327 1.00 97.31 96 PRO A CA 1
ATOM 627 C C . PRO A 1 96 ? -8.314 2.919 19.427 1.00 97.31 96 PRO A C 1
ATOM 629 O O . PRO A 1 96 ? -9.034 2.474 20.322 1.00 97.31 96 PRO A O 1
ATOM 632 N N . CYS A 1 97 ? -7.688 2.133 18.557 1.00 97.38 97 CYS A N 1
ATOM 633 C CA . CYS A 1 97 ? -7.875 0.690 18.485 1.00 97.38 97 CYS A CA 1
ATOM 634 C C . CYS A 1 97 ? -6.556 -0.072 18.369 1.00 97.38 97 CYS A C 1
ATOM 636 O O . CYS A 1 97 ? -5.498 0.458 18.023 1.00 97.38 97 CYS A O 1
ATOM 638 N N . SER A 1 98 ? -6.619 -1.352 18.727 1.00 95.19 98 SER A N 1
ATOM 639 C CA . SER A 1 98 ? -5.508 -2.294 18.610 1.00 95.19 98 SER A CA 1
ATOM 640 C C . SER A 1 98 ? -6.026 -3.732 18.600 1.00 95.19 98 SER A C 1
ATOM 642 O O . SER A 1 98 ? -7.202 -3.979 18.854 1.00 95.19 98 SER A O 1
ATOM 644 N N . LEU A 1 99 ? -5.132 -4.711 18.444 1.00 91.06 99 LEU A N 1
ATOM 645 C CA . LEU A 1 99 ? -5.473 -6.129 18.624 1.00 91.06 99 LEU A CA 1
ATOM 646 C C . LEU A 1 99 ? -6.088 -6.446 20.002 1.00 91.06 99 LEU A C 1
ATOM 648 O O . LEU A 1 99 ? -6.836 -7.412 20.134 1.00 91.06 99 LEU A O 1
ATOM 652 N N . ALA A 1 100 ? -5.768 -5.657 21.034 1.00 91.81 100 ALA A N 1
ATOM 653 C CA . ALA A 1 100 ? -6.306 -5.822 22.385 1.00 91.81 100 ALA A CA 1
ATOM 654 C C . ALA A 1 100 ? -7.564 -4.975 22.654 1.00 91.81 100 ALA A C 1
ATOM 656 O O . ALA A 1 100 ? -8.245 -5.206 23.652 1.00 91.81 100 ALA A O 1
ATOM 657 N N . LEU A 1 101 ? -7.861 -4.003 21.786 1.00 93.75 101 LEU A N 1
ATOM 658 C CA . LEU A 1 101 ? -9.000 -3.095 21.891 1.00 93.75 101 LEU A CA 1
ATOM 659 C C . LEU A 1 101 ? -9.677 -2.995 20.515 1.00 93.75 101 LEU A C 1
ATOM 661 O O . LEU A 1 101 ? -9.335 -2.101 19.735 1.00 93.75 101 LEU A O 1
ATOM 665 N N . PRO A 1 102 ? -10.568 -3.945 20.181 1.00 94.00 102 PRO A N 1
ATOM 666 C CA . PRO A 1 102 ? -11.216 -3.982 18.879 1.00 94.00 102 PRO A CA 1
ATOM 667 C C . PRO A 1 102 ? -12.263 -2.873 18.746 1.00 94.00 102 PRO A C 1
ATOM 669 O O . PRO A 1 102 ? -12.854 -2.421 19.731 1.00 94.00 102 PRO A O 1
ATOM 672 N N . CYS A 1 103 ? -12.528 -2.485 17.504 1.00 97.12 103 CYS A N 1
ATOM 673 C CA . CYS A 1 103 ? -13.584 -1.540 17.177 1.00 97.12 103 CYS A CA 1
ATOM 674 C C . CYS A 1 103 ? -14.982 -2.149 17.320 1.00 97.12 103 CYS A C 1
ATOM 676 O O . CYS A 1 103 ? -15.170 -3.371 17.298 1.00 97.12 103 CYS A O 1
ATOM 678 N N . ALA A 1 104 ? -15.981 -1.280 17.464 1.00 96.38 104 ALA A N 1
ATOM 679 C CA . ALA A 1 104 ? -17.388 -1.647 17.456 1.00 96.38 104 ALA A CA 1
ATOM 680 C C . ALA A 1 104 ? -17.783 -2.315 16.132 1.00 96.38 104 ALA A C 1
ATOM 682 O O . ALA A 1 104 ? -17.140 -2.148 15.098 1.00 96.38 104 ALA A O 1
ATOM 683 N N . ALA A 1 105 ? -18.865 -3.096 16.167 1.00 94.75 105 ALA A N 1
ATOM 684 C CA . ALA A 1 105 ? -19.331 -3.831 14.998 1.00 94.75 105 ALA A CA 1
ATOM 685 C C . ALA A 1 105 ? -19.617 -2.887 13.817 1.00 94.75 105 ALA A C 1
ATOM 687 O O . ALA A 1 105 ? -20.347 -1.907 13.969 1.00 94.75 105 ALA A O 1
ATOM 688 N N . GLY A 1 106 ? -19.085 -3.229 12.641 1.00 94.12 106 GLY A N 1
ATOM 689 C CA . GLY A 1 106 ? -19.205 -2.417 11.427 1.00 94.12 106 GLY A CA 1
ATOM 690 C C . GLY A 1 106 ? -18.136 -1.332 11.280 1.00 94.12 106 GLY A C 1
ATOM 691 O O . GLY A 1 106 ? -18.258 -0.513 10.379 1.00 94.12 106 GLY A O 1
ATOM 692 N N . LEU A 1 107 ? -17.117 -1.319 12.141 1.00 96.88 107 LEU A N 1
ATOM 693 C CA . LEU A 1 107 ? -15.913 -0.502 12.008 1.00 96.88 107 LEU A CA 1
ATOM 694 C C . LEU A 1 107 ? -14.691 -1.415 11.847 1.00 96.88 107 LEU A C 1
ATOM 696 O O . LEU A 1 107 ? -14.708 -2.564 12.299 1.00 96.88 107 LEU A O 1
ATOM 700 N N . PHE A 1 108 ? -13.623 -0.886 11.262 1.00 96.94 108 PHE A N 1
ATOM 701 C CA . PHE A 1 108 ? -12.308 -1.524 11.216 1.00 96.94 108 PHE A CA 1
ATOM 702 C C . PHE A 1 108 ? -11.270 -0.646 11.915 1.00 96.94 108 PHE A C 1
ATOM 704 O O . PHE A 1 108 ? -11.514 0.535 12.161 1.00 96.94 108 PHE A O 1
ATOM 711 N N . CYS A 1 109 ? -10.134 -1.238 12.282 1.00 97.81 109 CYS A N 1
ATOM 712 C CA . CYS A 1 109 ? -9.035 -0.508 12.903 1.00 97.81 109 CYS A CA 1
ATOM 713 C C . CYS A 1 109 ? -8.049 -0.043 11.829 1.00 97.81 109 CYS A C 1
ATOM 715 O O . CYS A 1 109 ? -7.287 -0.869 11.343 1.00 97.81 109 CYS A O 1
ATOM 717 N N . ASP A 1 110 ? -8.093 1.239 11.471 1.00 97.31 110 ASP A N 1
ATOM 718 C CA . ASP A 1 110 ? -7.236 1.883 10.467 1.00 97.31 110 ASP A CA 1
ATOM 719 C C . ASP A 1 110 ? -5.887 2.264 11.095 1.00 97.31 110 ASP A C 1
ATOM 721 O O . ASP A 1 110 ? -5.838 3.097 12.014 1.00 97.31 110 ASP A O 1
ATOM 725 N N . TYR A 1 111 ? -4.798 1.629 10.659 1.00 96.12 111 TYR A N 1
ATOM 726 C CA . TYR A 1 111 ? -3.447 1.955 11.100 1.00 96.12 111 TYR A CA 1
ATOM 727 C C . TYR A 1 111 ? -2.779 2.871 10.080 1.00 96.12 111 TYR A C 1
ATOM 729 O O . TYR A 1 111 ? -2.541 2.482 8.948 1.00 96.12 111 TYR A O 1
ATOM 737 N N . ALA A 1 112 ? -2.330 4.049 10.515 1.00 94.31 112 ALA A N 1
ATOM 738 C CA . ALA A 1 112 ? -1.707 5.031 9.621 1.00 94.31 112 ALA A CA 1
ATOM 739 C C . ALA A 1 112 ? -0.439 4.538 8.887 1.00 94.31 112 ALA A C 1
ATOM 741 O O . ALA A 1 112 ? 0.020 5.197 7.954 1.00 94.31 112 ALA A O 1
ATOM 742 N N . ASP A 1 113 ? 0.167 3.436 9.338 1.00 91.50 113 ASP A N 1
ATOM 743 C CA . ASP A 1 113 ? 1.326 2.813 8.701 1.00 91.50 113 ASP A CA 1
ATOM 744 C C . ASP A 1 113 ? 0.981 1.584 7.839 1.00 91.50 113 ASP A C 1
ATOM 746 O O . ASP A 1 113 ? 1.889 1.019 7.223 1.00 91.50 113 ASP A O 1
ATOM 750 N N . ASP A 1 114 ? -0.286 1.157 7.796 1.00 93.25 114 ASP A N 1
ATOM 751 C CA . ASP A 1 114 ? -0.768 -0.063 7.136 1.00 93.25 114 ASP A CA 1
ATOM 752 C C . ASP A 1 114 ? 0.000 -1.327 7.585 1.00 93.25 114 ASP A C 1
ATOM 754 O O . ASP A 1 114 ? 0.161 -2.307 6.845 1.00 93.25 114 ASP A O 1
ATOM 758 N N . ARG A 1 115 ? 0.561 -1.334 8.806 1.00 93.25 115 ARG A N 1
ATOM 759 C CA . ARG A 1 115 ? 1.361 -2.462 9.329 1.00 93.25 115 ARG A CA 1
ATOM 760 C C . ARG A 1 115 ? 0.573 -3.365 10.258 1.00 93.25 115 ARG A C 1
ATOM 762 O O . ARG A 1 115 ? 1.178 -4.110 11.034 1.00 93.25 115 ARG A O 1
ATOM 769 N N . CYS A 1 116 ? -0.756 -3.340 10.182 1.00 94.62 116 CYS A N 1
ATOM 770 C CA . CYS A 1 116 ? -1.629 -4.257 10.917 1.00 94.62 116 CYS A CA 1
ATOM 771 C C . CYS A 1 116 ? -1.385 -4.246 12.434 1.00 94.62 116 CYS A C 1
ATOM 773 O O . CYS A 1 116 ? -1.369 -5.299 13.079 1.00 94.62 116 CYS A O 1
ATOM 775 N N . GLY A 1 117 ? -1.095 -3.070 12.995 1.00 93.69 117 GLY A N 1
ATOM 776 C CA . GLY A 1 117 ? -0.798 -2.913 14.418 1.00 93.69 117 GLY A CA 1
ATOM 777 C C . GLY A 1 117 ? 0.528 -3.519 14.880 1.00 93.69 117 GLY A C 1
ATOM 778 O O . GLY A 1 117 ? 0.686 -3.773 16.073 1.00 93.69 117 GLY A O 1
ATOM 779 N N . GLN A 1 118 ? 1.483 -3.771 13.975 1.00 92.25 118 GLN A N 1
ATOM 780 C CA . GLN A 1 118 ? 2.857 -4.142 14.350 1.00 92.25 118 GLN A CA 1
ATOM 781 C C . GLN A 1 118 ? 3.731 -2.938 14.744 1.00 92.25 118 GLN A C 1
ATOM 783 O O . GLN A 1 118 ? 4.868 -3.128 15.180 1.00 92.25 118 GLN A O 1
ATOM 788 N N . GLY A 1 119 ? 3.235 -1.715 14.552 1.00 88.88 119 GLY A N 1
ATOM 789 C CA . GLY A 1 119 ? 3.868 -0.490 15.026 1.00 88.88 119 GLY A CA 1
ATOM 790 C C . GLY A 1 119 ? 3.629 -0.226 16.517 1.00 88.88 119 GLY A C 1
ATOM 791 O O . GLY A 1 119 ? 2.915 -0.950 17.204 1.00 88.88 119 GLY A O 1
ATOM 792 N N . GLU A 1 120 ? 4.234 0.852 17.014 1.00 88.81 120 GLU A N 1
ATOM 793 C CA . GLU A 1 120 ? 3.992 1.365 18.373 1.00 88.81 120 GLU A CA 1
ATOM 794 C C . GLU A 1 120 ? 2.761 2.292 18.426 1.00 88.81 120 GLU A C 1
ATOM 796 O O . GLU A 1 120 ? 2.308 2.676 19.505 1.00 88.81 120 GLU A O 1
ATOM 801 N N . GLU A 1 121 ? 2.247 2.692 17.260 1.00 93.75 121 GLU A N 1
ATOM 802 C CA . GLU A 1 121 ? 1.114 3.601 17.123 1.00 93.75 121 GLU A CA 1
ATOM 803 C C . GLU A 1 121 ? -0.206 2.822 17.121 1.00 93.75 121 GLU A C 1
ATOM 805 O O . GLU A 1 121 ? -0.318 1.735 16.552 1.00 93.75 121 GLU A O 1
ATOM 810 N N . LEU A 1 122 ? -1.204 3.370 17.812 1.00 96.31 122 LEU A N 1
ATOM 811 C CA . LEU A 1 122 ? -2.555 2.819 17.812 1.00 96.31 122 LEU A CA 1
ATOM 812 C C . LEU A 1 122 ? -3.254 3.204 16.509 1.00 96.31 122 LEU A C 1
ATOM 814 O O . LEU A 1 122 ? -3.037 4.298 15.994 1.00 96.31 122 LEU A O 1
ATOM 818 N N . GLY A 1 123 ? -4.122 2.323 16.021 1.00 97.38 123 GLY A N 1
ATOM 819 C CA . GLY A 1 123 ? -5.015 2.665 14.920 1.00 97.38 123 GLY A CA 1
ATOM 820 C C . GLY A 1 123 ? -6.183 3.520 15.402 1.00 97.38 123 GLY A C 1
ATOM 821 O O . GLY A 1 123 ? -6.341 3.757 16.606 1.00 97.38 123 GLY A O 1
ATOM 822 N N . LEU A 1 124 ? -7.035 3.936 14.474 1.00 98.06 124 LEU A N 1
ATOM 823 C CA . LEU A 1 124 ? -8.310 4.589 14.761 1.00 98.06 124 LEU A CA 1
ATOM 824 C C . LEU A 1 124 ? -9.460 3.770 14.183 1.00 98.06 124 LEU A C 1
ATOM 826 O O . LEU A 1 124 ? -9.383 3.266 13.067 1.00 98.06 124 LEU A O 1
ATOM 830 N N . CYS A 1 125 ? -10.551 3.647 14.931 1.00 98.44 125 CYS A N 1
ATOM 831 C CA . CYS A 1 125 ? -11.735 2.979 14.415 1.00 98.44 125 CYS A CA 1
ATOM 832 C C . CYS A 1 125 ? -12.397 3.818 13.323 1.00 98.44 125 CYS A C 1
ATOM 834 O O . CYS A 1 125 ? -12.887 4.917 13.594 1.00 98.44 125 CYS A O 1
ATOM 836 N N . ALA A 1 126 ? -12.461 3.281 12.112 1.00 97.56 126 ALA A N 1
ATOM 837 C CA . ALA A 1 126 ? -13.038 3.942 10.952 1.00 97.56 126 ALA A CA 1
ATOM 838 C C . ALA A 1 126 ? -14.210 3.124 10.381 1.00 97.56 126 ALA A C 1
ATOM 840 O O . ALA A 1 126 ? -14.211 1.891 10.467 1.00 97.56 126 ALA A O 1
ATOM 841 N N . PRO A 1 127 ? -15.240 3.781 9.818 1.00 96.81 127 PRO A N 1
ATOM 842 C CA . PRO A 1 127 ? -16.281 3.084 9.084 1.00 96.81 127 PRO A CA 1
ATOM 843 C C . PRO A 1 127 ? -15.747 2.627 7.718 1.00 96.81 127 PRO A C 1
ATOM 845 O O . PRO A 1 127 ? -14.964 3.354 7.100 1.00 96.81 127 PRO A O 1
ATOM 848 N N . PRO A 1 128 ? -16.194 1.470 7.204 1.00 93.81 128 PRO A N 1
ATOM 849 C CA . PRO A 1 128 ? -15.874 1.067 5.846 1.00 93.81 128 PRO A CA 1
ATOM 850 C C . PRO A 1 128 ? -16.452 2.066 4.829 1.00 93.81 128 PRO A C 1
ATOM 852 O O . PRO A 1 128 ? -17.441 2.758 5.116 1.00 93.81 128 PRO A O 1
ATOM 855 N N . PRO A 1 129 ? -15.874 2.144 3.620 1.00 90.38 129 PRO A N 1
ATOM 856 C CA . PRO A 1 129 ? -16.438 2.945 2.545 1.00 90.38 129 PRO A CA 1
ATOM 857 C C . PRO A 1 129 ? -17.868 2.496 2.208 1.00 90.38 129 PRO A C 1
ATOM 859 O O . PRO A 1 129 ? -18.202 1.319 2.282 1.00 90.38 129 PRO A O 1
ATOM 862 N N . ILE A 1 130 ? -18.726 3.442 1.811 1.00 86.94 130 ILE A N 1
ATOM 863 C CA . ILE A 1 130 ? -20.144 3.153 1.515 1.00 86.94 130 ILE A CA 1
ATOM 864 C C . ILE A 1 130 ? -20.307 2.375 0.200 1.00 86.94 130 ILE A C 1
ATOM 866 O O . ILE A 1 130 ? -21.261 1.614 0.044 1.00 86.94 130 ILE A O 1
ATOM 870 N N . GLU A 1 131 ? -19.400 2.584 -0.753 1.00 86.88 131 GLU A N 1
ATOM 871 C CA . GLU A 1 131 ? -19.426 1.950 -2.069 1.00 86.88 131 GLU A CA 1
ATOM 872 C C . GLU A 1 131 ? -18.007 1.515 -2.445 1.00 86.88 131 GLU A C 1
ATOM 874 O O . GLU A 1 131 ? -17.061 2.296 -2.319 1.00 86.88 131 GLU A O 1
ATOM 879 N N . CYS A 1 132 ? -17.880 0.270 -2.906 1.00 85.56 132 CYS A N 1
ATOM 880 C CA . CYS A 1 132 ? -16.655 -0.278 -3.473 1.00 85.56 132 CYS A CA 1
ATOM 881 C C . CYS A 1 132 ? -16.752 -0.255 -4.998 1.00 85.56 132 CYS A C 1
ATOM 883 O O . CYS A 1 132 ? -17.712 -0.773 -5.570 1.00 85.56 132 CYS A O 1
ATOM 885 N N . ASP A 1 133 ? -15.766 0.344 -5.663 1.00 80.06 133 ASP A N 1
ATOM 886 C CA . ASP A 1 133 ? -15.653 0.274 -7.117 1.00 80.06 133 ASP A CA 1
ATOM 887 C C . ASP A 1 133 ? -14.985 -1.048 -7.528 1.00 80.06 133 ASP A C 1
ATOM 889 O O . ASP A 1 133 ? -13.811 -1.264 -7.245 1.00 80.06 133 ASP A O 1
ATOM 893 N N . ASP A 1 134 ? -15.692 -1.906 -8.269 1.00 70.38 134 ASP A N 1
ATOM 894 C CA . ASP A 1 134 ? -15.215 -3.240 -8.694 1.00 70.38 134 ASP A CA 1
ATOM 895 C C . ASP A 1 134 ? -14.185 -3.223 -9.855 1.00 70.38 134 ASP A C 1
ATOM 897 O O . ASP A 1 134 ? -14.052 -4.203 -10.592 1.00 70.38 134 ASP A O 1
ATOM 901 N N . LEU A 1 135 ? -13.519 -2.096 -10.130 1.00 63.81 135 LEU A N 1
ATOM 902 C CA . LEU A 1 135 ? -12.904 -1.847 -11.448 1.00 63.81 135 LEU A CA 1
ATOM 903 C C . LEU A 1 135 ? -11.370 -1.924 -11.520 1.00 63.81 135 LEU A C 1
ATOM 905 O O . LEU A 1 135 ? -10.815 -1.538 -12.550 1.00 63.81 135 LEU A O 1
ATOM 909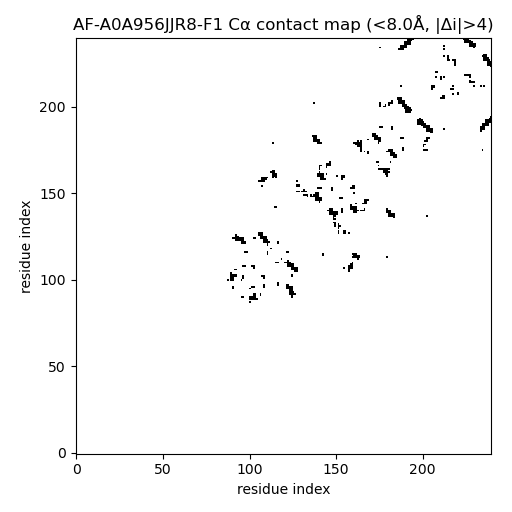 N N . SER A 1 136 ? -10.670 -2.429 -10.503 1.00 67.06 136 SER A N 1
ATOM 910 C CA . SER A 1 136 ? -9.209 -2.600 -10.570 1.00 67.06 136 SER A CA 1
ATOM 911 C C . SER A 1 136 ? -8.787 -4.049 -10.827 1.00 67.06 136 SER A C 1
ATOM 913 O O . SER A 1 136 ? -9.236 -4.970 -10.153 1.00 67.06 136 SER A O 1
ATOM 915 N N . ASP A 1 137 ? -7.854 -4.244 -11.765 1.00 72.56 137 ASP A N 1
ATOM 916 C CA . ASP A 1 137 ? -7.112 -5.508 -11.918 1.00 72.56 137 ASP A CA 1
ATOM 917 C C . ASP A 1 137 ? -6.022 -5.673 -10.834 1.00 72.56 137 ASP A C 1
ATOM 919 O O . ASP A 1 137 ? -5.483 -6.765 -10.639 1.00 72.56 137 ASP A O 1
ATOM 923 N N . THR A 1 138 ? -5.702 -4.590 -10.117 1.00 79.81 138 THR A N 1
ATOM 924 C CA . THR A 1 138 ? -4.799 -4.576 -8.960 1.00 79.81 138 THR A CA 1
ATOM 925 C C . THR A 1 138 ? -5.479 -5.209 -7.758 1.00 79.81 138 THR A C 1
ATOM 927 O O . THR A 1 138 ? -6.642 -4.926 -7.494 1.00 79.81 138 THR A O 1
ATOM 930 N N . ARG A 1 139 ? -4.744 -6.036 -7.015 1.00 89.69 139 ARG A N 1
ATOM 931 C CA . ARG A 1 139 ? -5.228 -6.714 -5.807 1.00 89.69 139 ARG A CA 1
ATOM 932 C C . ARG A 1 139 ? -4.555 -6.151 -4.561 1.00 89.69 139 ARG A C 1
ATOM 934 O O . ARG A 1 139 ? -3.450 -5.627 -4.655 1.00 89.69 139 ARG A O 1
ATOM 941 N N . TYR A 1 140 ? -5.190 -6.312 -3.404 1.00 91.50 140 TYR A N 1
ATOM 942 C CA . TYR A 1 140 ? -4.712 -5.763 -2.134 1.00 91.50 140 TYR A CA 1
ATOM 943 C C . TYR A 1 140 ? -4.541 -6.851 -1.080 1.00 91.50 140 TYR A C 1
ATOM 945 O O . TYR A 1 140 ? -5.355 -7.768 -0.979 1.00 91.50 140 TYR A O 1
ATOM 953 N N . CYS A 1 141 ? -3.469 -6.755 -0.304 1.00 94.62 141 CYS A N 1
ATOM 954 C CA . CYS A 1 141 ? -3.216 -7.628 0.833 1.00 94.62 141 CYS A CA 1
ATOM 955 C C . CYS A 1 141 ? -3.933 -7.092 2.078 1.00 94.62 141 CYS A C 1
ATOM 957 O O . CYS A 1 141 ? -3.700 -5.948 2.464 1.00 94.62 141 CYS A O 1
ATOM 959 N N . GLY A 1 142 ? -4.789 -7.900 2.704 1.00 94.75 142 GLY A N 1
ATOM 960 C CA . GLY A 1 142 ? -5.423 -7.578 3.983 1.00 94.75 142 GLY A CA 1
ATOM 961 C C . GLY A 1 142 ? -4.557 -7.974 5.180 1.00 94.75 142 GLY A C 1
ATOM 962 O O . GLY A 1 142 ? -3.669 -8.827 5.085 1.00 94.75 142 GLY A O 1
ATOM 963 N N . CYS A 1 143 ? -4.830 -7.387 6.345 1.00 95.12 143 CYS A N 1
ATOM 964 C CA . CYS A 1 143 ? -4.156 -7.749 7.597 1.00 95.12 143 CYS A CA 1
ATOM 965 C C . CYS A 1 143 ? -4.441 -9.173 8.102 1.00 95.12 143 CYS A C 1
ATOM 967 O O . CYS A 1 143 ? -3.750 -9.661 8.999 1.00 95.12 143 CYS A O 1
ATOM 969 N N . ASP A 1 144 ? -5.418 -9.862 7.519 1.00 94.31 144 ASP A N 1
ATOM 970 C CA . ASP A 1 144 ? -5.673 -11.289 7.724 1.00 94.31 144 ASP A CA 1
ATOM 971 C C . ASP A 1 144 ? -4.764 -12.199 6.869 1.00 94.31 144 ASP A C 1
ATOM 973 O O . ASP A 1 144 ? -4.797 -13.424 7.014 1.00 94.31 144 ASP A O 1
ATOM 977 N N . GLY A 1 145 ? -3.935 -11.610 6.000 1.00 92.81 145 GLY A N 1
ATOM 978 C CA . GLY A 1 145 ? -3.072 -12.323 5.063 1.00 92.81 145 GLY A CA 1
ATOM 979 C C . GLY A 1 145 ? -3.797 -12.823 3.811 1.00 92.81 145 GLY A C 1
ATOM 980 O O . GLY A 1 145 ? -3.205 -13.589 3.042 1.00 92.81 145 GLY A O 1
ATOM 981 N N . ALA A 1 146 ? -5.053 -12.424 3.592 1.00 93.62 146 ALA A N 1
ATOM 982 C CA . ALA A 1 146 ? -5.805 -12.753 2.390 1.00 93.62 146 ALA A CA 1
ATOM 983 C C . ALA A 1 146 ? -5.647 -11.678 1.306 1.00 93.62 146 ALA A C 1
ATOM 985 O O . ALA A 1 146 ? -5.387 -10.504 1.566 1.00 93.62 146 ALA A O 1
ATOM 986 N N . VAL A 1 147 ? -5.812 -12.103 0.052 1.00 93.56 147 VAL A N 1
ATOM 987 C CA . VAL A 1 147 ? -5.787 -11.217 -1.114 1.00 93.56 147 VAL A CA 1
ATOM 988 C C . VAL A 1 147 ? -7.208 -10.821 -1.494 1.00 93.56 147 VAL A C 1
ATOM 990 O O . VAL A 1 147 ? -8.036 -11.680 -1.803 1.00 93.56 147 VAL A O 1
ATOM 993 N N . HIS A 1 148 ? -7.455 -9.519 -1.549 1.00 92.25 148 HIS A N 1
ATOM 994 C CA . HIS A 1 148 ? -8.724 -8.896 -1.908 1.00 92.25 148 HIS A CA 1
ATOM 995 C C . HIS A 1 148 ? -8.634 -8.230 -3.289 1.00 92.25 148 HIS A C 1
ATOM 997 O O . HIS A 1 148 ? -7.537 -7.962 -3.789 1.00 92.25 148 HIS A O 1
ATOM 1003 N N . LEU A 1 149 ? -9.775 -8.016 -3.953 1.00 89.56 149 LEU A N 1
ATOM 1004 C CA . LEU A 1 149 ? -9.805 -7.399 -5.287 1.00 89.56 149 LEU A CA 1
ATOM 1005 C C . LEU A 1 149 ? -9.632 -5.885 -5.210 1.00 89.56 149 LEU A C 1
ATOM 1007 O O . LEU A 1 149 ? -9.044 -5.296 -6.105 1.00 89.56 149 LEU A O 1
ATOM 1011 N N . THR A 1 150 ? -10.115 -5.267 -4.140 1.00 88.38 150 THR A N 1
ATOM 1012 C CA . THR A 1 150 ? -10.036 -3.823 -3.930 1.00 88.38 150 THR A CA 1
ATOM 1013 C C . THR A 1 150 ? -9.662 -3.539 -2.471 1.00 88.38 150 THR A C 1
ATOM 1015 O O . THR A 1 150 ? -9.877 -4.399 -1.611 1.00 88.38 150 THR A O 1
ATOM 1018 N N . PRO A 1 151 ? -9.127 -2.350 -2.135 1.00 90.00 151 PRO A N 1
ATOM 1019 C CA . PRO A 1 151 ? -8.895 -1.995 -0.735 1.00 90.00 151 PRO A CA 1
ATOM 1020 C C . PRO A 1 151 ? -10.229 -1.828 0.009 1.00 90.00 151 PRO A C 1
ATOM 1022 O O . PRO A 1 151 ? -10.313 -2.033 1.214 1.00 90.00 151 PRO A O 1
ATOM 1025 N N . CYS A 1 152 ? -11.302 -1.511 -0.720 1.00 92.50 152 CYS A N 1
ATOM 1026 C CA . CYS A 1 152 ? -12.643 -1.422 -0.169 1.00 92.50 152 CYS A CA 1
ATOM 1027 C C . CYS A 1 152 ? -13.160 -2.776 0.326 1.00 92.50 152 CYS A C 1
ATOM 1029 O O . CYS A 1 152 ? -13.712 -2.834 1.418 1.00 92.50 152 CYS A O 1
ATOM 1031 N N . ASP A 1 153 ? -12.890 -3.869 -0.393 1.00 92.19 153 ASP A N 1
ATOM 1032 C CA . ASP A 1 153 ? -13.250 -5.219 0.064 1.00 92.19 153 ASP A CA 1
ATOM 1033 C C . ASP A 1 153 ? -12.533 -5.611 1.365 1.00 92.19 153 ASP A C 1
ATOM 1035 O O . ASP A 1 153 ? -13.045 -6.424 2.133 1.00 92.19 153 ASP A O 1
ATOM 1039 N N . VAL A 1 154 ? -11.329 -5.073 1.600 1.00 94.12 154 VAL A N 1
ATOM 1040 C CA . VAL A 1 154 ? -10.581 -5.272 2.852 1.00 94.12 154 VAL A CA 1
ATOM 1041 C C . VAL A 1 154 ? -11.302 -4.548 3.992 1.00 94.12 154 VAL A C 1
ATOM 1043 O O . VAL A 1 154 ? -11.638 -5.157 5.008 1.00 94.12 154 VAL A O 1
ATOM 1046 N N . MET A 1 155 ? -11.620 -3.270 3.782 1.00 94.44 155 MET A N 1
ATOM 1047 C CA . MET A 1 155 ? -12.304 -2.436 4.772 1.00 94.44 155 MET A CA 1
ATOM 1048 C C . MET A 1 155 ? -13.727 -2.930 5.076 1.00 94.44 155 MET A C 1
ATOM 1050 O O . MET A 1 155 ? -14.117 -2.975 6.243 1.00 94.44 155 MET A O 1
ATOM 1054 N N . ASP A 1 156 ? -14.491 -3.364 4.068 1.00 92.81 156 ASP A N 1
ATOM 1055 C CA . ASP A 1 156 ? -15.838 -3.940 4.238 1.00 92.81 156 ASP A CA 1
ATOM 1056 C C . ASP A 1 156 ? -15.805 -5.258 5.035 1.00 92.81 156 ASP A C 1
ATOM 1058 O O . ASP A 1 156 ? -16.720 -5.561 5.804 1.00 92.81 156 ASP A O 1
ATOM 1062 N N . ALA A 1 157 ? -14.699 -6.006 4.945 1.00 94.25 157 ALA A N 1
ATOM 1063 C CA . ALA A 1 157 ? -14.449 -7.176 5.785 1.00 94.25 157 ALA A CA 1
ATOM 1064 C C . ALA A 1 157 ? -14.065 -6.826 7.239 1.00 94.25 157 ALA A C 1
ATOM 1066 O O . ALA A 1 157 ? -13.876 -7.734 8.055 1.00 94.25 157 ALA A O 1
ATOM 1067 N N . GLY A 1 158 ? -13.973 -5.539 7.592 1.00 95.12 158 GLY A N 1
ATOM 1068 C CA . GLY A 1 158 ? -13.573 -5.086 8.923 1.00 95.12 158 GLY A CA 1
ATOM 1069 C C . GLY A 1 158 ? -12.060 -5.136 9.152 1.00 95.12 158 GLY A C 1
ATOM 1070 O O . GLY A 1 158 ? -11.620 -5.232 10.301 1.00 95.12 158 GLY A O 1
ATOM 1071 N N . LEU A 1 159 ? -11.269 -5.127 8.078 1.00 95.88 159 LEU A N 1
ATOM 1072 C CA . LEU A 1 159 ? -9.817 -5.273 8.103 1.00 95.88 159 LEU A CA 1
ATOM 1073 C C . LEU A 1 159 ? -9.139 -4.014 7.565 1.00 95.88 159 LEU A C 1
ATOM 1075 O O . LEU A 1 159 ? -9.721 -3.261 6.793 1.00 95.88 159 LEU A O 1
ATOM 1079 N N . ASP A 1 160 ? -7.882 -3.837 7.948 1.00 95.81 160 ASP A N 1
ATOM 1080 C CA . ASP A 1 160 ? -6.996 -2.846 7.349 1.00 95.81 160 ASP A CA 1
ATOM 1081 C C . ASP A 1 160 ? -6.159 -3.464 6.219 1.00 95.81 160 ASP A C 1
ATOM 1083 O O . ASP A 1 160 ? -5.980 -4.694 6.158 1.00 95.81 160 ASP A O 1
ATOM 1087 N N . VAL A 1 161 ? -5.648 -2.623 5.322 1.00 94.50 161 VAL A N 1
ATOM 1088 C CA . VAL A 1 161 ? -4.700 -3.042 4.284 1.00 94.50 161 VAL A CA 1
ATOM 1089 C C . VAL A 1 161 ? -3.320 -3.294 4.897 1.00 94.50 161 VAL A C 1
ATOM 1091 O O . VAL A 1 161 ? -2.946 -2.730 5.919 1.00 94.50 161 VAL A O 1
ATOM 1094 N N . SER A 1 162 ? -2.549 -4.196 4.292 1.00 93.50 162 SER A N 1
ATOM 1095 C CA . SER A 1 162 ? -1.246 -4.608 4.811 1.00 93.50 162 SER A CA 1
ATOM 1096 C C . SER A 1 162 ? -0.107 -4.219 3.877 1.00 93.50 162 SER A C 1
ATOM 1098 O O . SER A 1 162 ? 0.181 -4.920 2.906 1.00 93.50 162 SER A O 1
ATOM 1100 N N . ALA A 1 163 ? 0.638 -3.172 4.229 1.00 88.94 163 ALA A N 1
ATOM 1101 C CA . ALA A 1 163 ? 1.889 -2.794 3.564 1.00 88.94 163 ALA A CA 1
ATOM 1102 C C . ALA A 1 163 ? 3.064 -3.742 3.879 1.00 88.94 163 ALA A C 1
ATOM 1104 O O . ALA A 1 163 ? 4.174 -3.581 3.369 1.00 88.94 163 ALA A O 1
ATOM 1105 N N . LEU A 1 164 ? 2.843 -4.759 4.717 1.00 85.44 164 LEU A N 1
ATOM 1106 C CA . LEU A 1 164 ? 3.857 -5.755 5.062 1.00 85.44 164 LEU A CA 1
ATOM 1107 C C . LEU A 1 164 ? 4.074 -6.798 3.954 1.00 85.44 164 LEU A C 1
ATOM 1109 O O . LEU A 1 164 ? 5.048 -7.547 4.025 1.00 85.44 164 LEU A O 1
ATOM 1113 N N . GLY A 1 165 ? 3.176 -6.875 2.962 1.00 76.69 165 GLY A N 1
ATOM 1114 C CA . GLY A 1 165 ? 3.315 -7.777 1.813 1.00 76.69 165 GLY A CA 1
ATOM 1115 C C . GLY A 1 165 ? 3.321 -9.263 2.187 1.00 76.69 165 GLY A C 1
ATOM 1116 O O . GLY A 1 165 ? 4.036 -10.050 1.576 1.00 76.69 165 GLY A O 1
ATOM 1117 N N . GLN A 1 166 ? 2.572 -9.651 3.224 1.00 81.81 166 GLN A N 1
ATOM 1118 C CA . GLN A 1 166 ? 2.604 -11.014 3.780 1.00 81.81 166 GLN A CA 1
ATOM 1119 C C . GLN A 1 166 ? 1.649 -11.993 3.087 1.00 81.81 166 GLN A C 1
ATOM 1121 O O . GLN A 1 166 ? 1.655 -13.182 3.404 1.00 81.81 166 GLN A O 1
ATOM 1126 N N . CYS A 1 167 ? 0.813 -11.502 2.175 1.00 91.25 167 CYS A N 1
ATOM 1127 C CA . CYS A 1 167 ? -0.144 -12.327 1.460 1.00 91.25 167 CYS A CA 1
ATOM 1128 C C . CYS A 1 167 ? 0.546 -13.202 0.415 1.00 91.25 167 CYS A C 1
ATOM 1130 O O . CYS A 1 167 ? 1.441 -12.745 -0.294 1.00 91.25 167 CYS A O 1
ATOM 1132 N N . GLU A 1 168 ? 0.074 -14.442 0.280 1.00 90.31 168 GLU A N 1
ATOM 1133 C CA . GLU A 1 168 ? 0.477 -15.325 -0.814 1.00 90.31 168 GLU A CA 1
ATOM 1134 C C . GLU A 1 168 ? -0.195 -14.851 -2.114 1.00 90.31 168 GLU A C 1
ATOM 1136 O O . GLU A 1 168 ? -1.432 -14.867 -2.198 1.00 90.31 168 GLU A O 1
ATOM 1141 N N . PRO A 1 169 ? 0.568 -14.418 -3.133 1.00 88.38 169 PRO A N 1
ATOM 1142 C CA . PRO A 1 169 ? -0.012 -13.987 -4.393 1.00 88.38 169 PRO A CA 1
ATOM 1143 C C . PRO A 1 169 ? -0.708 -15.156 -5.114 1.00 88.38 169 PRO A C 1
ATOM 1145 O O . PRO A 1 169 ? -0.219 -16.288 -5.084 1.00 88.38 169 PRO A O 1
ATOM 1148 N N . PRO A 1 170 ? -1.837 -14.915 -5.805 1.00 88.25 170 PRO A N 1
ATOM 1149 C CA . PRO A 1 170 ? -2.427 -15.920 -6.684 1.00 88.25 170 PRO A CA 1
ATOM 1150 C C . PRO A 1 170 ? -1.486 -16.257 -7.854 1.00 88.25 170 PRO A C 1
ATOM 1152 O O . PRO A 1 170 ? -0.569 -15.502 -8.171 1.00 88.25 170 PRO A O 1
ATOM 1155 N N . GLU A 1 171 ? -1.726 -17.387 -8.529 1.00 88.12 171 GLU A N 1
ATOM 1156 C CA . GLU A 1 171 ? -0.926 -17.785 -9.695 1.00 88.12 171 GLU A CA 1
ATOM 1157 C C . GLU A 1 171 ? -0.871 -16.658 -10.741 1.00 88.12 171 GLU A C 1
ATOM 1159 O O . GLU A 1 171 ? -1.903 -16.107 -11.126 1.00 88.12 171 GLU A O 1
ATOM 1164 N N . GLY A 1 172 ? 0.345 -16.314 -11.178 1.00 84.69 172 GLY A N 1
ATOM 1165 C CA . GLY A 1 172 ? 0.587 -15.240 -12.146 1.00 84.69 172 GLY A CA 1
ATOM 1166 C C . GLY A 1 172 ? 0.700 -13.833 -11.544 1.00 84.69 172 GLY A C 1
ATOM 1167 O O . GLY A 1 172 ? 1.003 -12.892 -12.273 1.00 84.69 172 GLY A O 1
ATOM 1168 N N . ALA A 1 173 ? 0.508 -13.677 -10.233 1.00 88.62 173 ALA A N 1
ATOM 1169 C CA . ALA A 1 173 ? 0.667 -12.411 -9.529 1.00 88.62 173 ALA A CA 1
ATOM 1170 C C . ALA A 1 173 ? 1.905 -12.400 -8.616 1.00 88.62 173 ALA A C 1
ATOM 1172 O O . ALA A 1 173 ? 2.471 -13.445 -8.289 1.00 88.62 173 ALA A O 1
ATOM 1173 N N . PHE A 1 174 ? 2.326 -11.212 -8.186 1.00 87.12 174 PHE A N 1
ATOM 1174 C CA . PHE A 1 174 ? 3.450 -11.016 -7.271 1.00 87.12 174 PHE A CA 1
ATOM 1175 C C . PHE A 1 174 ? 3.240 -9.772 -6.396 1.00 87.12 174 PHE A C 1
ATOM 1177 O O . PHE A 1 174 ? 2.594 -8.809 -6.805 1.00 87.12 174 PHE A O 1
ATOM 1184 N N . ALA A 1 175 ? 3.775 -9.791 -5.174 1.00 87.12 175 ALA A N 1
ATOM 1185 C CA . ALA A 1 175 ? 3.693 -8.651 -4.262 1.00 87.12 175 ALA A CA 1
ATOM 1186 C C . ALA A 1 175 ? 4.597 -7.500 -4.735 1.00 87.12 175 ALA A C 1
ATOM 1188 O O . ALA A 1 175 ? 5.753 -7.730 -5.105 1.00 87.12 175 ALA A O 1
ATOM 1189 N N . CYS A 1 176 ? 4.089 -6.266 -4.690 1.00 86.25 176 CYS A N 1
ATOM 1190 C CA . CYS A 1 176 ? 4.879 -5.073 -4.971 1.00 86.25 176 CYS A CA 1
ATOM 1191 C C . CYS A 1 176 ? 5.540 -4.596 -3.670 1.00 86.25 176 CYS A C 1
ATOM 1193 O O . CYS A 1 176 ? 4.870 -4.152 -2.736 1.00 86.25 176 CYS A O 1
ATOM 1195 N N . ALA A 1 177 ? 6.854 -4.804 -3.566 1.00 75.00 177 ALA A N 1
ATOM 1196 C CA . ALA A 1 177 ? 7.585 -4.743 -2.30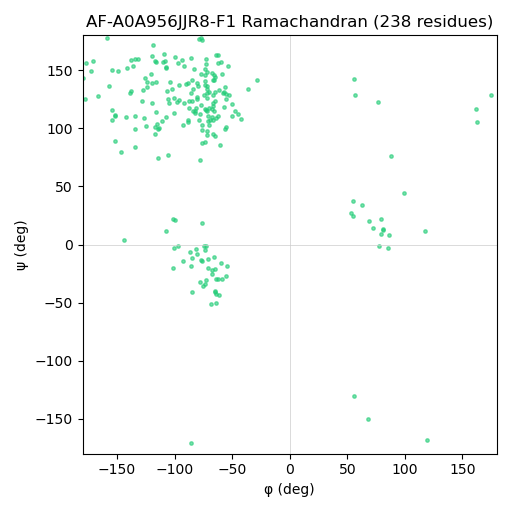4 1.00 75.00 177 ALA A CA 1
ATOM 1197 C C . ALA A 1 177 ? 7.401 -3.402 -1.568 1.00 75.00 177 ALA A C 1
ATOM 1199 O O . ALA A 1 177 ? 7.707 -2.343 -2.100 1.00 75.00 177 ALA A O 1
ATOM 1200 N N . GLY A 1 178 ? 6.955 -3.457 -0.309 1.00 74.19 178 GLY A N 1
ATOM 1201 C CA . GLY A 1 178 ? 6.727 -2.259 0.509 1.00 74.19 178 GLY A CA 1
ATOM 1202 C C . GLY A 1 178 ? 5.399 -1.545 0.239 1.00 74.19 178 GLY A C 1
ATOM 1203 O O . GLY A 1 178 ? 5.225 -0.420 0.695 1.00 74.19 178 GLY A O 1
ATOM 1204 N N . SER A 1 179 ? 4.474 -2.188 -0.475 1.00 82.81 179 SER A N 1
ATOM 1205 C CA . SER A 1 179 ? 3.103 -1.713 -0.669 1.00 82.81 179 SER A CA 1
ATOM 1206 C C . SER A 1 179 ? 2.091 -2.834 -0.395 1.00 82.81 179 SER A C 1
ATOM 1208 O O . SER A 1 179 ? 2.454 -4.014 -0.451 1.00 82.81 179 SER A O 1
ATOM 1210 N N . PRO A 1 180 ? 0.820 -2.497 -0.113 1.00 86.75 180 PRO A N 1
ATOM 1211 C CA . PRO A 1 180 ? -0.250 -3.486 -0.007 1.00 86.75 180 PRO A CA 1
ATOM 1212 C C . PRO A 1 180 ? -0.684 -4.052 -1.366 1.00 86.75 180 PRO A C 1
ATOM 1214 O O . PRO A 1 180 ? -1.519 -4.956 -1.406 1.00 86.75 180 PRO A O 1
ATOM 1217 N N . GLU A 1 181 ? -0.144 -3.534 -2.474 1.00 89.44 181 GLU A N 1
ATOM 1218 C CA . GLU A 1 181 ? -0.545 -3.907 -3.826 1.00 89.44 181 GLU A CA 1
ATOM 1219 C C . GLU A 1 181 ? 0.101 -5.218 -4.289 1.00 89.44 181 GLU A C 1
ATOM 1221 O O . GLU A 1 181 ? 1.293 -5.487 -4.101 1.00 89.44 181 GLU A O 1
ATOM 1226 N N . ILE A 1 182 ? -0.704 -6.032 -4.963 1.00 90.12 182 ILE A N 1
ATOM 1227 C CA . ILE A 1 182 ? -0.295 -7.267 -5.619 1.00 90.12 182 ILE A CA 1
ATOM 1228 C C . ILE A 1 182 ? -0.526 -7.085 -7.116 1.00 90.12 182 ILE A C 1
ATOM 1230 O O . ILE A 1 182 ? -1.664 -6.960 -7.581 1.00 90.12 182 ILE A O 1
ATOM 1234 N N . CYS A 1 183 ? 0.576 -7.082 -7.860 1.00 89.31 183 CYS A N 1
ATOM 1235 C CA . CYS A 1 183 ? 0.585 -6.920 -9.303 1.00 89.31 183 CYS A CA 1
ATOM 1236 C C . CYS A 1 183 ? 0.238 -8.246 -9.980 1.00 89.31 183 CYS A C 1
ATOM 1238 O O . CYS A 1 183 ? 0.736 -9.300 -9.587 1.00 89.31 183 CYS A O 1
ATOM 1240 N N . GLY A 1 184 ? -0.616 -8.196 -10.997 1.00 88.06 184 GLY A N 1
ATOM 1241 C CA . GLY A 1 184 ? -1.029 -9.343 -11.796 1.00 88.06 184 GLY A CA 1
ATOM 1242 C C . GLY A 1 184 ? -0.090 -9.671 -12.959 1.00 88.06 184 GLY A C 1
ATOM 1243 O O . GLY A 1 184 ? 1.002 -9.119 -13.116 1.00 88.06 184 GLY A O 1
ATOM 1244 N N . GLU A 1 185 ? -0.550 -10.584 -13.813 1.00 83.88 185 GLU A N 1
ATOM 1245 C CA . GLU A 1 185 ? 0.203 -11.044 -14.978 1.00 83.88 185 GLU A CA 1
ATOM 1246 C C . GLU A 1 185 ? 0.492 -9.897 -15.954 1.00 83.88 185 GLU A C 1
ATOM 1248 O O . GLU A 1 185 ? -0.393 -9.131 -16.334 1.00 83.88 185 GLU A O 1
ATOM 1253 N N . GLY A 1 186 ? 1.745 -9.800 -16.405 1.00 81.00 186 GLY A N 1
ATOM 1254 C CA . GLY A 1 186 ? 2.155 -8.759 -17.348 1.00 81.00 186 GLY A CA 1
ATOM 1255 C C . GLY A 1 186 ? 2.236 -7.362 -16.731 1.00 81.00 186 GLY A C 1
ATOM 1256 O O . GLY A 1 186 ? 2.328 -6.390 -17.477 1.00 81.00 186 GLY A O 1
ATOM 1257 N N . GLN A 1 187 ? 2.221 -7.243 -15.402 1.00 87.31 187 GLN A N 1
ATOM 1258 C CA . GLN A 1 187 ? 2.557 -6.013 -14.693 1.00 87.31 187 GLN A CA 1
ATOM 1259 C C . GLN A 1 187 ? 4.000 -6.048 -14.169 1.00 87.31 187 GLN A C 1
ATOM 1261 O O . GLN A 1 187 ? 4.625 -7.104 -14.077 1.00 87.31 187 GLN A O 1
ATOM 1266 N N . ALA A 1 188 ? 4.534 -4.872 -13.858 1.00 86.75 188 ALA A N 1
ATOM 1267 C CA . ALA A 1 188 ? 5.796 -4.660 -13.165 1.00 86.75 188 ALA A CA 1
ATOM 1268 C C . ALA A 1 188 ? 5.536 -3.770 -11.942 1.00 86.75 188 ALA A C 1
ATOM 1270 O O . ALA A 1 188 ? 4.719 -2.849 -12.003 1.00 86.75 188 ALA A O 1
ATOM 1271 N N . CYS A 1 189 ? 6.231 -4.038 -10.843 1.00 87.88 189 CYS A N 1
ATOM 1272 C CA . CYS A 1 189 ? 6.213 -3.183 -9.664 1.00 87.88 189 CYS A CA 1
ATOM 1273 C C . CYS A 1 189 ? 7.228 -2.056 -9.871 1.00 87.88 189 CYS A C 1
ATOM 1275 O O . CYS A 1 189 ? 8.426 -2.318 -10.003 1.00 87.88 189 CYS A O 1
ATOM 1277 N N . MET A 1 190 ? 6.748 -0.817 -9.961 1.00 87.06 190 MET A N 1
ATOM 1278 C CA . MET A 1 190 ? 7.586 0.353 -10.211 1.00 87.06 190 MET A CA 1
ATOM 1279 C C . MET A 1 190 ? 7.755 1.169 -8.936 1.00 87.06 190 MET A C 1
ATOM 1281 O O . MET A 1 190 ? 6.767 1.589 -8.337 1.00 87.06 190 MET A O 1
ATOM 1285 N N . HIS A 1 191 ? 9.006 1.411 -8.551 1.00 87.31 191 HIS A N 1
ATOM 1286 C CA . HIS A 1 191 ? 9.387 2.271 -7.436 1.00 87.31 191 HIS A CA 1
ATOM 1287 C C . HIS A 1 191 ? 10.064 3.521 -7.993 1.00 87.31 191 HIS A C 1
ATOM 1289 O O . HIS A 1 191 ? 11.207 3.454 -8.439 1.00 87.31 191 HIS A O 1
ATOM 1295 N N . ALA A 1 192 ? 9.378 4.659 -7.974 1.00 84.50 192 ALA A N 1
ATOM 1296 C CA . ALA A 1 192 ? 10.000 5.946 -8.268 1.00 84.50 192 ALA A CA 1
ATOM 1297 C C . ALA A 1 192 ? 10.574 6.522 -6.970 1.00 84.50 192 ALA A C 1
ATOM 1299 O O . ALA A 1 192 ? 9.844 6.674 -5.987 1.00 84.50 192 ALA A O 1
ATOM 1300 N N . VAL A 1 193 ? 11.868 6.829 -6.949 1.00 85.75 193 VAL A N 1
ATOM 1301 C CA . VAL A 1 193 ? 12.589 7.333 -5.775 1.00 85.75 193 VAL A CA 1
ATOM 1302 C C . VAL A 1 193 ? 13.255 8.657 -6.118 1.00 85.75 193 VAL A C 1
ATOM 1304 O O . VAL A 1 193 ? 13.900 8.758 -7.154 1.00 85.75 193 VAL A O 1
ATOM 1307 N N . SER A 1 194 ? 13.136 9.622 -5.207 1.00 85.56 194 SER A N 1
ATOM 1308 C CA . SER A 1 194 ? 13.762 10.946 -5.276 1.00 85.56 194 SER A CA 1
ATOM 1309 C C . SER A 1 194 ? 14.723 11.177 -4.112 1.00 85.56 194 SER A C 1
ATOM 1311 O O . SER A 1 194 ? 14.717 10.421 -3.137 1.00 85.56 194 SER A O 1
ATOM 1313 N N . ASP A 1 195 ? 15.489 12.273 -4.145 1.00 79.81 195 ASP A N 1
ATOM 1314 C CA . ASP A 1 195 ? 16.377 12.699 -3.044 1.00 79.81 195 ASP A CA 1
ATOM 1315 C C . ASP A 1 195 ? 15.652 12.835 -1.680 1.00 79.81 195 ASP A C 1
ATOM 1317 O O . ASP A 1 195 ? 16.292 12.859 -0.625 1.00 79.81 195 ASP A O 1
ATOM 1321 N N . GLY A 1 196 ? 14.315 12.932 -1.684 1.00 77.00 196 GLY A N 1
ATOM 1322 C CA . GLY A 1 196 ? 13.461 12.992 -0.494 1.00 77.00 196 GLY A CA 1
ATOM 1323 C C . GLY A 1 196 ? 12.839 11.659 -0.054 1.00 77.00 196 GLY A C 1
ATOM 1324 O O . GLY A 1 196 ? 12.127 11.648 0.950 1.00 77.00 196 GLY A O 1
ATOM 1325 N N . GLY A 1 197 ? 13.085 10.559 -0.772 1.00 77.62 197 GLY A N 1
ATOM 1326 C CA . GLY A 1 197 ? 12.511 9.237 -0.506 1.00 77.62 197 GLY A CA 1
ATOM 1327 C C . GLY A 1 197 ? 11.667 8.686 -1.657 1.00 77.62 197 GLY A C 1
ATOM 1328 O O . GLY A 1 197 ? 11.686 9.201 -2.776 1.00 77.62 197 GLY A O 1
ATOM 1329 N N . VAL A 1 198 ? 10.935 7.606 -1.373 1.00 74.25 198 VAL A N 1
ATOM 1330 C CA . VAL A 1 198 ? 10.053 6.943 -2.341 1.00 74.25 198 VAL A CA 1
ATOM 1331 C C . VAL A 1 198 ? 8.895 7.871 -2.692 1.00 74.25 198 VAL A C 1
ATOM 1333 O O . VAL A 1 198 ? 8.123 8.276 -1.827 1.00 74.25 198 VAL A O 1
ATOM 1336 N N . LEU A 1 199 ? 8.802 8.218 -3.970 1.00 75.94 199 LEU A N 1
ATOM 1337 C CA . LEU A 1 199 ? 7.778 9.095 -4.514 1.00 75.94 199 LEU A CA 1
ATOM 1338 C C . LEU A 1 199 ? 6.505 8.311 -4.840 1.00 75.94 199 LEU A C 1
ATOM 1340 O O . LEU A 1 199 ? 5.398 8.800 -4.625 1.00 75.94 199 LEU A O 1
ATOM 1344 N N . THR A 1 200 ? 6.644 7.105 -5.395 1.00 82.00 200 THR A N 1
ATOM 1345 C CA . THR A 1 200 ? 5.508 6.270 -5.805 1.00 82.00 200 THR A CA 1
ATOM 1346 C C . THR A 1 200 ? 5.921 4.803 -5.860 1.00 82.00 200 THR A C 1
ATOM 1348 O O . THR A 1 200 ? 6.980 4.483 -6.398 1.00 82.00 200 THR A O 1
ATOM 1351 N N . ILE A 1 201 ? 5.065 3.928 -5.333 1.00 85.00 201 ILE A N 1
ATOM 1352 C CA . ILE A 1 201 ? 5.105 2.478 -5.544 1.00 85.00 201 ILE A CA 1
ATOM 1353 C C . ILE A 1 201 ? 3.776 2.113 -6.188 1.00 85.00 201 ILE A C 1
ATOM 1355 O O . ILE A 1 201 ? 2.734 2.441 -5.625 1.00 85.00 201 ILE A O 1
ATOM 1359 N N . ALA A 1 202 ? 3.806 1.508 -7.371 1.00 86.06 202 ALA A N 1
ATOM 1360 C CA . ALA A 1 202 ? 2.583 1.111 -8.055 1.00 86.06 202 ALA A CA 1
ATOM 1361 C C . ALA A 1 202 ? 2.811 -0.052 -9.019 1.00 86.06 202 ALA A C 1
ATOM 1363 O O . ALA A 1 202 ? 3.869 -0.173 -9.654 1.00 86.06 202 ALA A O 1
ATOM 1364 N N . CYS A 1 203 ? 1.768 -0.855 -9.200 1.00 87.69 203 CYS A N 1
ATOM 1365 C CA . CYS A 1 203 ? 1.700 -1.807 -10.300 1.00 87.69 203 CYS A CA 1
ATOM 1366 C C . CYS A 1 203 ? 1.472 -1.078 -11.626 1.00 87.69 203 CYS A C 1
ATOM 1368 O O . CYS A 1 203 ? 0.416 -0.495 -11.874 1.00 87.69 203 CYS A O 1
ATOM 1370 N N . THR A 1 204 ? 2.448 -1.159 -12.523 1.00 85.50 204 THR A N 1
ATOM 1371 C CA . THR A 1 204 ? 2.314 -0.662 -13.892 1.00 85.50 204 THR A CA 1
ATOM 1372 C C . THR A 1 204 ? 2.211 -1.818 -14.873 1.00 85.50 204 THR A C 1
ATOM 1374 O O . THR A 1 204 ? 2.719 -2.905 -14.620 1.00 85.50 204 THR A O 1
ATOM 1377 N N . THR A 1 205 ? 1.561 -1.614 -16.015 1.00 82.75 205 THR A N 1
ATOM 1378 C CA . THR A 1 205 ? 1.575 -2.632 -17.074 1.00 82.75 205 THR A CA 1
ATOM 1379 C C . THR A 1 205 ? 2.999 -2.737 -17.621 1.00 82.75 205 THR A C 1
ATOM 1381 O O . THR A 1 205 ? 3.562 -1.742 -18.082 1.00 82.75 205 THR A O 1
ATOM 1384 N N . ALA A 1 206 ? 3.601 -3.927 -17.561 1.00 64.38 206 ALA A N 1
ATOM 1385 C CA . ALA A 1 206 ? 4.921 -4.180 -18.119 1.00 64.38 206 ALA A CA 1
ATOM 1386 C C . ALA A 1 206 ? 4.844 -3.937 -19.630 1.00 64.38 206 ALA A C 1
ATOM 1388 O O . ALA A 1 206 ? 4.171 -4.657 -20.368 1.00 64.38 206 ALA A O 1
ATOM 1389 N N . GLY A 1 207 ? 5.496 -2.871 -20.087 1.00 56.59 207 GLY A N 1
ATOM 1390 C CA . GLY A 1 207 ? 5.289 -2.350 -21.433 1.00 56.59 207 GLY A CA 1
ATOM 1391 C C . GLY A 1 207 ? 4.348 -1.157 -21.506 1.00 56.59 207 GLY A C 1
ATOM 1392 O O . GLY A 1 207 ? 3.574 -1.068 -22.457 1.00 56.59 207 GLY A O 1
ATOM 1393 N N . LEU A 1 208 ? 4.499 -0.195 -20.593 1.00 58.50 208 LEU A N 1
ATOM 1394 C CA . LEU A 1 208 ? 4.309 1.213 -20.949 1.00 58.50 208 LEU A CA 1
ATOM 1395 C C . LEU A 1 208 ? 4.986 1.435 -22.317 1.00 58.50 208 LEU A C 1
ATOM 1397 O O . LEU A 1 208 ? 6.192 1.245 -22.458 1.00 58.50 208 LEU A O 1
ATOM 1401 N N . ASP A 1 209 ? 4.165 1.615 -23.351 1.00 67.56 209 ASP A N 1
ATOM 1402 C CA . ASP A 1 209 ? 4.549 1.694 -24.768 1.00 67.56 209 ASP A CA 1
ATOM 1403 C C . ASP A 1 209 ? 5.362 0.510 -25.345 1.00 67.56 209 ASP A C 1
ATOM 1405 O O . ASP A 1 209 ? 6.048 0.635 -26.360 1.00 67.56 209 ASP A O 1
ATOM 1409 N N . GLY A 1 210 ? 5.250 -0.683 -24.752 1.00 73.31 210 GLY A N 1
ATOM 1410 C C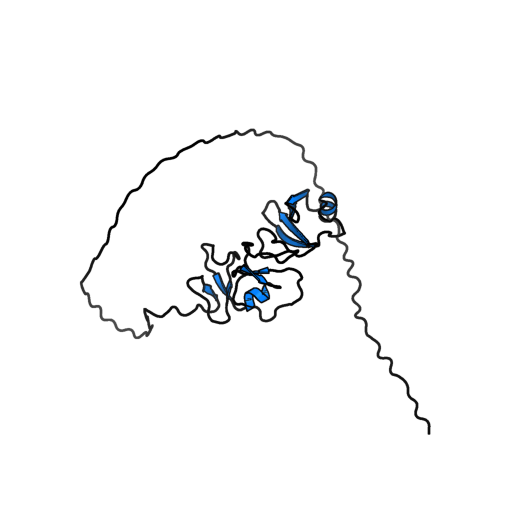A . GLY A 1 210 ? 5.936 -1.892 -25.224 1.00 73.31 210 GLY A CA 1
ATOM 1411 C C . GLY A 1 210 ? 7.400 -2.017 -24.789 1.00 73.31 210 GLY A C 1
ATOM 1412 O O . GLY A 1 210 ? 8.097 -2.903 -25.283 1.00 73.31 210 GLY A O 1
ATOM 1413 N N . CYS A 1 211 ? 7.857 -1.189 -23.844 1.00 79.25 211 CYS A N 1
ATOM 1414 C CA . CYS A 1 211 ? 9.226 -1.233 -23.320 1.00 79.25 211 CYS A CA 1
ATOM 1415 C C . CYS A 1 211 ? 9.580 -2.519 -22.550 1.00 79.25 211 CYS A C 1
ATOM 1417 O O . CYS A 1 211 ? 10.755 -2.850 -22.400 1.00 79.25 211 CYS A O 1
ATOM 1419 N N . GLY A 1 212 ? 8.588 -3.259 -22.043 1.00 83.44 212 GLY A N 1
ATOM 1420 C CA . GLY A 1 212 ? 8.828 -4.367 -21.120 1.00 83.44 212 GLY A CA 1
ATOM 1421 C C . GLY A 1 212 ? 9.615 -3.897 -19.892 1.00 83.44 212 GLY A C 1
ATOM 1422 O O . GLY A 1 212 ? 9.256 -2.891 -19.288 1.00 83.44 212 GLY A O 1
ATOM 1423 N N . LEU A 1 213 ? 10.690 -4.616 -19.557 1.00 83.25 213 LEU A N 1
ATOM 1424 C CA . LEU A 1 213 ? 11.644 -4.267 -18.495 1.00 83.25 213 LEU A CA 1
ATOM 1425 C C . LEU A 1 213 ? 12.936 -3.636 -19.054 1.00 83.25 213 LEU A C 1
ATOM 1427 O O . LEU A 1 213 ? 13.979 -3.697 -18.414 1.00 83.25 213 LEU A O 1
ATOM 1431 N N . ASP A 1 214 ? 12.920 -3.072 -20.266 1.00 88.38 214 ASP A N 1
ATOM 1432 C CA . ASP A 1 214 ? 14.107 -2.417 -20.824 1.00 88.38 214 ASP A CA 1
ATOM 1433 C C . ASP A 1 214 ? 14.286 -1.013 -20.234 1.00 88.38 214 ASP A C 1
ATOM 1435 O O . ASP A 1 214 ? 13.566 -0.079 -20.582 1.00 88.38 214 ASP A O 1
ATOM 1439 N N . CYS A 1 215 ? 15.276 -0.852 -19.356 1.00 89.94 215 CYS A N 1
ATOM 1440 C CA . CYS A 1 215 ? 15.555 0.430 -18.712 1.00 89.94 215 CYS A CA 1
ATOM 1441 C C . CYS A 1 215 ? 15.865 1.570 -19.692 1.00 89.94 215 CYS A C 1
ATOM 1443 O O . CYS A 1 215 ? 15.576 2.719 -19.377 1.00 89.94 215 CYS A O 1
ATOM 1445 N N . GLY A 1 216 ? 16.434 1.285 -20.869 1.00 90.88 216 GLY A N 1
ATOM 1446 C CA . GLY A 1 216 ? 16.680 2.315 -21.879 1.00 90.88 216 GLY A CA 1
ATOM 1447 C C . GLY A 1 216 ? 15.368 2.903 -22.390 1.00 90.88 216 GLY A C 1
ATOM 1448 O O . GLY A 1 216 ? 15.180 4.114 -22.358 1.00 90.88 216 GLY A O 1
ATOM 1449 N N . CYS A 1 217 ? 14.440 2.032 -22.775 1.00 89.88 217 CYS A N 1
ATOM 1450 C CA . CYS A 1 217 ? 13.101 2.410 -23.209 1.00 89.88 217 CYS A CA 1
ATOM 1451 C C . CYS A 1 217 ? 12.291 3.068 -22.080 1.00 89.88 217 CYS A C 1
ATOM 1453 O O . CYS A 1 217 ? 11.654 4.095 -22.299 1.00 89.88 217 CYS A O 1
ATOM 1455 N N . ILE A 1 218 ? 12.355 2.539 -20.852 1.00 88.19 218 ILE A N 1
ATOM 1456 C CA . ILE A 1 218 ? 11.642 3.120 -19.702 1.00 88.19 218 ILE A CA 1
ATOM 1457 C C . ILE A 1 218 ? 12.123 4.555 -19.427 1.00 88.19 218 ILE A C 1
ATOM 1459 O O . ILE A 1 218 ? 11.295 5.441 -19.239 1.00 88.19 218 ILE A O 1
ATOM 1463 N N . LEU A 1 219 ? 13.432 4.824 -19.476 1.00 89.81 219 LEU A N 1
ATOM 1464 C CA . LEU A 1 219 ? 13.970 6.180 -19.295 1.00 89.81 219 LEU A CA 1
ATOM 1465 C C . LEU A 1 219 ? 13.604 7.142 -20.443 1.00 89.81 219 LEU A C 1
ATOM 1467 O O . LEU A 1 219 ? 13.602 8.354 -20.245 1.00 89.81 219 LEU A O 1
ATOM 1471 N N . GLU A 1 220 ? 13.261 6.639 -21.634 1.00 89.69 220 GLU A N 1
ATOM 1472 C CA . GLU A 1 220 ? 12.703 7.476 -22.709 1.00 89.69 220 GLU A CA 1
ATOM 1473 C C . GLU A 1 220 ? 11.250 7.890 -22.426 1.00 89.69 220 GLU A C 1
ATOM 1475 O O . GLU A 1 220 ? 10.851 9.001 -22.788 1.00 89.69 220 GLU A O 1
ATOM 1480 N N . VAL A 1 221 ? 10.471 7.022 -21.768 1.00 87.31 221 VAL A N 1
ATOM 1481 C CA . VAL A 1 221 ? 9.089 7.305 -21.337 1.00 87.31 221 VAL A CA 1
ATOM 1482 C C . VAL A 1 221 ? 9.065 8.223 -20.110 1.00 87.31 221 VAL A C 1
ATOM 1484 O O . VAL A 1 221 ? 8.199 9.094 -20.023 1.00 87.31 221 VAL A O 1
ATOM 1487 N N . PHE A 1 222 ? 10.036 8.074 -19.203 1.00 86.12 222 PHE A N 1
ATOM 1488 C CA . PHE A 1 222 ? 10.187 8.869 -17.979 1.00 86.12 222 PHE A CA 1
ATOM 1489 C C . PHE A 1 222 ? 11.469 9.718 -18.011 1.00 86.12 222 PHE A C 1
ATOM 1491 O O . PHE A 1 222 ? 12.440 9.405 -17.319 1.00 86.12 222 PHE A O 1
ATOM 1498 N N . PRO A 1 223 ? 11.500 10.812 -18.796 1.00 88.19 223 PRO A N 1
ATOM 1499 C CA . PRO A 1 223 ? 12.704 11.622 -18.980 1.00 88.19 223 PRO A CA 1
ATOM 1500 C C . PRO A 1 223 ? 13.104 12.436 -17.741 1.00 88.19 223 PRO A C 1
ATOM 1502 O O . PRO A 1 223 ? 14.196 13.005 -17.722 1.00 88.19 223 PRO A O 1
ATOM 1505 N N . GLU A 1 224 ? 12.236 12.541 -16.728 1.00 87.69 224 GLU A N 1
ATOM 1506 C CA . GLU A 1 224 ? 12.612 13.093 -15.421 1.00 87.69 224 GLU A CA 1
ATOM 1507 C C . GLU A 1 224 ? 13.536 12.170 -14.617 1.00 87.69 224 GLU A C 1
ATOM 1509 O O . GLU A 1 224 ? 14.239 12.653 -13.733 1.00 87.69 224 GLU A O 1
ATOM 1514 N N . CYS A 1 225 ? 13.568 10.875 -14.933 1.00 89.50 225 CYS A N 1
ATOM 1515 C CA . CYS A 1 225 ? 14.388 9.903 -14.229 1.00 89.50 225 CYS A CA 1
ATOM 1516 C C . CYS A 1 225 ? 15.771 9.795 -14.882 1.00 89.50 225 CYS A C 1
ATOM 1518 O O . CYS A 1 225 ? 15.916 9.779 -16.106 1.00 89.50 225 CYS A O 1
ATOM 1520 N N . ILE A 1 226 ? 16.812 9.717 -14.058 1.00 93.12 226 ILE A N 1
ATOM 1521 C CA . ILE A 1 226 ? 18.215 9.656 -14.489 1.00 93.12 226 ILE A CA 1
ATOM 1522 C C . ILE A 1 226 ? 18.791 8.241 -14.438 1.00 93.12 226 ILE A C 1
ATOM 1524 O O . ILE A 1 226 ? 19.793 7.966 -15.105 1.00 93.12 226 ILE A O 1
ATOM 1528 N N . ALA A 1 227 ? 18.172 7.344 -13.668 1.00 91.94 227 ALA A N 1
ATOM 1529 C CA . ALA A 1 227 ? 18.591 5.956 -13.563 1.00 91.94 227 ALA A CA 1
ATOM 1530 C C . ALA A 1 227 ? 17.396 5.007 -13.480 1.00 91.94 227 ALA A C 1
ATOM 1532 O O . ALA A 1 227 ? 16.316 5.356 -13.009 1.00 91.94 227 ALA A O 1
ATOM 1533 N N . CYS A 1 228 ? 17.620 3.787 -13.957 1.00 91.88 228 CYS A N 1
ATOM 1534 C CA . CYS A 1 228 ? 16.678 2.684 -13.889 1.00 91.88 228 CYS A CA 1
ATOM 1535 C C . CYS A 1 228 ? 17.446 1.415 -13.526 1.00 91.88 228 CYS A C 1
ATOM 1537 O O . CYS A 1 228 ? 18.467 1.103 -14.149 1.00 91.88 228 CYS A O 1
ATOM 1539 N N . THR A 1 229 ? 16.948 0.693 -12.528 1.00 92.06 229 THR A N 1
ATOM 1540 C CA . THR A 1 229 ? 17.495 -0.582 -12.061 1.00 92.06 229 THR A CA 1
ATOM 1541 C C . THR A 1 229 ? 16.383 -1.621 -12.033 1.00 92.06 229 THR A C 1
ATOM 1543 O O . THR A 1 229 ? 15.300 -1.358 -11.525 1.00 92.06 229 THR A O 1
ATOM 1546 N N . ILE A 1 230 ? 16.646 -2.812 -12.571 1.00 87.94 230 ILE A N 1
ATOM 1547 C CA . ILE A 1 230 ? 15.703 -3.936 -12.523 1.00 87.94 230 ILE A CA 1
ATOM 1548 C C . ILE A 1 230 ? 16.021 -4.767 -11.280 1.00 87.94 230 ILE A C 1
ATOM 1550 O O . ILE A 1 230 ? 17.143 -5.262 -11.137 1.00 87.94 230 ILE A O 1
ATOM 1554 N N . GLU A 1 231 ? 15.042 -4.927 -10.397 1.00 82.62 231 GLU A N 1
ATOM 1555 C CA . GLU A 1 231 ? 15.141 -5.743 -9.190 1.00 82.62 231 GLU A CA 1
ATOM 1556 C C . GLU A 1 231 ? 14.318 -7.027 -9.352 1.00 82.62 231 GLU A C 1
ATOM 1558 O O . GLU A 1 231 ? 13.088 -7.021 -9.370 1.00 82.62 231 GLU A O 1
ATOM 1563 N N . GLY A 1 232 ? 15.015 -8.159 -9.469 1.00 79.25 232 GLY A N 1
ATOM 1564 C CA . GLY A 1 232 ? 14.374 -9.460 -9.661 1.00 79.25 232 GLY A CA 1
ATOM 1565 C C . GLY A 1 232 ? 13.681 -9.590 -11.019 1.00 79.25 232 GLY A C 1
ATOM 1566 O O . GLY A 1 232 ? 14.128 -9.023 -12.014 1.00 79.25 232 GLY A O 1
ATOM 1567 N N . ASP A 1 233 ? 12.611 -10.385 -11.059 1.00 69.31 233 ASP A N 1
ATOM 1568 C CA . ASP A 1 233 ? 11.916 -10.725 -12.306 1.00 69.31 233 ASP A CA 1
ATOM 1569 C C . ASP A 1 233 ? 10.849 -9.694 -12.716 1.00 69.31 233 ASP A C 1
ATOM 1571 O O . ASP A 1 233 ? 10.463 -9.656 -13.882 1.00 69.31 233 ASP A O 1
ATOM 1575 N N . PHE A 1 234 ? 10.383 -8.848 -11.787 1.00 73.75 234 PHE A N 1
ATOM 1576 C CA . PHE A 1 234 ? 9.247 -7.945 -12.028 1.00 73.75 234 PHE A CA 1
ATOM 1577 C C . PHE A 1 234 ? 9.353 -6.563 -11.355 1.00 73.75 234 PHE A C 1
ATOM 1579 O O . PHE A 1 234 ? 8.407 -5.780 -11.443 1.00 73.75 234 PHE A O 1
ATOM 1586 N N . GLY A 1 235 ? 10.464 -6.247 -10.682 1.00 82.81 235 GLY A N 1
ATOM 1587 C CA . GLY A 1 235 ? 10.685 -4.951 -10.035 1.00 82.81 235 GLY A CA 1
ATOM 1588 C C . GLY A 1 235 ? 11.486 -3.990 -10.913 1.00 82.81 235 GLY A C 1
ATOM 1589 O O . GLY A 1 235 ? 12.487 -4.378 -11.516 1.00 82.81 235 GLY A O 1
ATOM 1590 N N . VAL A 1 236 ? 11.072 -2.725 -10.964 1.00 87.31 236 VAL A N 1
ATOM 1591 C CA . VAL A 1 236 ? 11.826 -1.628 -11.585 1.00 87.31 236 VAL A CA 1
ATOM 1592 C C . VAL A 1 236 ? 11.930 -0.479 -10.594 1.00 87.31 236 VAL A C 1
ATOM 1594 O O . VAL A 1 236 ? 10.920 0.055 -10.145 1.00 87.31 236 VAL A O 1
ATOM 1597 N N . VAL A 1 237 ? 13.154 -0.063 -10.296 1.00 87.75 237 VAL A N 1
ATOM 1598 C CA . VAL A 1 237 ? 13.449 1.117 -9.484 1.00 87.75 237 VAL A CA 1
ATOM 1599 C C . VAL A 1 237 ? 1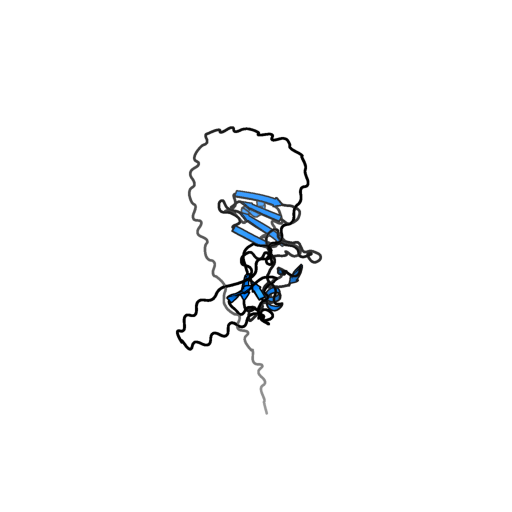3.920 2.231 -10.408 1.00 87.75 237 VAL A C 1
ATOM 1601 O O . VAL A 1 237 ? 14.900 2.060 -11.135 1.00 87.75 237 VAL A O 1
ATOM 1604 N N . LEU A 1 238 ? 13.219 3.360 -10.388 1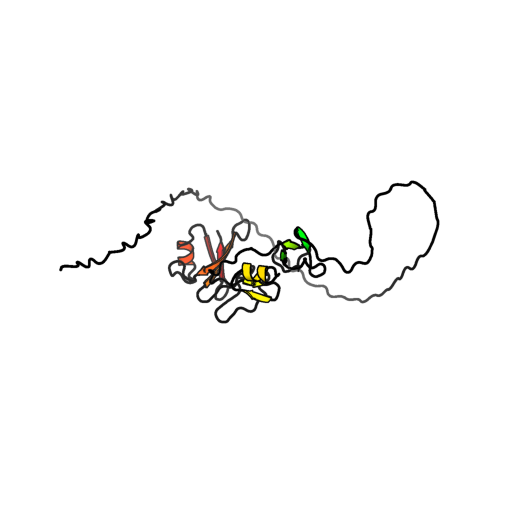.00 88.19 238 LEU A N 1
ATOM 1605 C CA . LEU A 1 238 ? 13.568 4.580 -11.106 1.00 88.19 238 LEU A CA 1
ATOM 1606 C C . LEU A 1 238 ? 14.084 5.625 -10.121 1.00 88.19 238 LEU A C 1
ATOM 1608 O O . LEU A 1 238 ? 13.444 5.879 -9.102 1.00 88.19 238 LEU A O 1
ATOM 1612 N N . GLU A 1 239 ? 15.217 6.242 -10.444 1.00 89.50 239 GLU A N 1
ATOM 1613 C CA . GLU A 1 239 ? 15.742 7.391 -9.704 1.00 89.50 239 GLU A CA 1
ATOM 1614 C C . GLU A 1 239 ? 15.405 8.667 -10.477 1.00 89.50 239 GLU A C 1
ATOM 1616 O O . GLU A 1 239 ? 15.910 8.867 -11.589 1.00 89.50 239 GLU A O 1
ATOM 1621 N N . CYS A 1 240 ? 14.536 9.491 -9.894 1.00 87.50 240 CYS A N 1
ATOM 1622 C CA . CYS A 1 240 ? 14.024 10.759 -10.409 1.00 87.50 240 CYS A CA 1
ATOM 1623 C C . CYS A 1 240 ? 14.018 11.753 -9.228 1.00 87.50 240 CYS A C 1
ATOM 1625 O O . CYS A 1 240 ? 14.699 12.789 -9.318 1.00 87.50 240 CYS A O 1
#

Solvent-accessible surface area (backbone atoms only — not comparable to full-atom values): 15584 Å² total; per-residue (Å²): 136,89,79,88,84,81,84,83,81,80,78,79,81,73,86,86,81,82,82,84,85,73,80,81,76,81,78,79,77,85,79,76,90,79,79,88,86,82,89,83,91,81,81,91,81,89,82,80,88,88,86,80,88,82,90,82,88,84,88,81,90,81,90,85,78,90,85,88,88,79,91,78,90,75,93,75,97,69,95,69,87,78,75,84,83,67,79,76,75,52,27,50,80,72,30,71,19,44,97,90,40,48,39,31,93,80,29,14,46,45,36,97,75,25,47,67,63,73,57,95,61,69,17,31,13,37,69,43,74,94,73,69,76,92,80,55,86,51,27,23,21,24,58,86,41,45,76,30,59,34,68,46,60,25,28,69,71,44,34,29,54,13,31,71,52,76,34,75,57,58,94,66,36,42,69,28,87,78,32,30,44,31,28,40,71,66,35,26,30,36,36,38,30,37,102,90,41,79,73,44,79,48,70,39,62,48,28,70,94,69,36,51,89,39,50,72,51,47,40,69,78,38,70,77,33,82,46,62,45,76,47,82,95,46,32,37,39,33,39,80

Sequence (240 aa):
MLISSTPELRARATPAWIAAVGVVAALAAACVPGESLLTDTLPTSTGSGSSGQTSGTDSASSTGADTDALEVTSSSTGDSDSGSGGEGEPAGEGEPCSLALPCAAGLFCDYADDRCGQGEELGLCAPPPIECDDLSDTRYCGCDGAVHLTPCDVMDAGLDVSALGQCEPPEGAFACAGSPEICGEGQACMHAVSDGGVLTIACTTAGLDGCGLDCGCILEVFPECIACTIEGDFGVVLEC

Foldseek 3Di:
DDDDDDDDDPDDDDDDDDDPPPDPPPPPPDDDDDDDDDDDDDDDDDDDDDDDDDDDDDDDDDDDDDDDDDDDDDDDDDDPPPDPDDPQDADEAFGWDAPSRHHDPQWAFEDPQLARRPDPDTGGTHHQDPDDDQDDPKWFQWSVLEIHSGQSVNGRVRTTTHLCLNHDADPQWAGQHSGRIIAGHQWAFEFEAEPVGTPDTDTDRQPPVYCRQPFVVVCVVVVVFDDWDADPDGYIYTYD

Radius of gyration: 30.87 Å; Cα contacts (8 Å, |Δi|>4): 354; chains: 1; bounding box: 97×43×104 Å